Protein AF-0000000072254659 (afdb_homodimer)

Foldseek 3Di:
DLVVLVVVLVVLVVVLVVLVVQLVVLVCCCPPVVDPVSVVVNVVSVVVNVVSVVVSVVSVVVSVVVVVVVVVVVVVVVPPPPPPPPPPPPPDD/DLVVLVVVLVVLVVVLVVLVVQLVVLVCCCPVVVPPVSVVVNVVSVVVNVVSVVVSVVSVVVSVVVVVVVVVVVVVVVPPPPPPPPPPPPPPD

Organism: Cyanidioschyzon merolae (strain NIES-3377 / 10D) (NCBI:txid280699)

Solvent-accessible surface area (backbone atoms only — not comparable to full-atom values): 10168 Å² total; per-residue (Å²): 113,70,65,58,47,29,52,49,51,52,51,51,47,53,50,44,51,52,34,49,56,54,28,51,55,25,46,44,37,24,53,73,67,63,35,69,71,27,46,60,53,24,40,55,35,29,50,51,38,29,51,47,34,53,52,50,41,51,50,48,52,54,47,52,52,50,62,52,47,62,54,51,56,61,59,59,63,62,62,64,69,72,71,76,80,77,80,77,80,74,84,73,132,113,71,65,57,47,27,52,49,50,52,51,52,46,53,50,44,51,50,33,49,56,54,27,51,55,25,45,46,36,25,53,74,66,63,34,71,70,28,46,60,53,23,39,56,36,30,50,51,38,32,51,46,33,50,52,49,39,52,50,50,51,53,47,52,52,51,60,53,49,62,55,51,56,60,59,59,61,62,60,65,67,70,69,74,78,76,79,76,74,75,81,78,122

InterPro domains:
  IPR010886 Histone H1-like Hc1 [PF07432] (10-64)

Structure (mmCIF, N/CA/C/O backbone):
data_AF-0000000072254659-model_v1
#
loop_
_entity.id
_entity.type
_entity.pdbx_description
1 polymer 'Histone H1'
#
loop_
_atom_site.group_PDB
_atom_site.id
_atom_site.type_symbol
_atom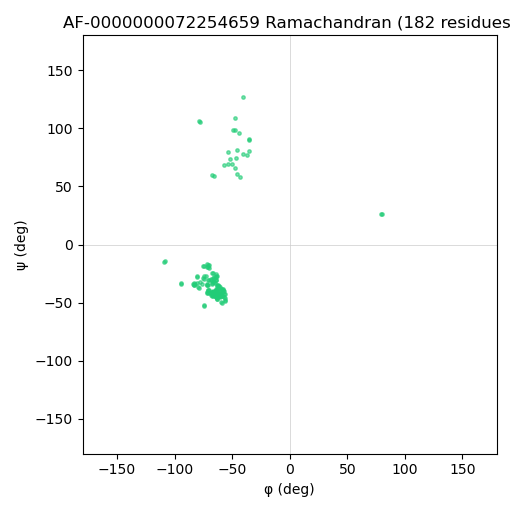_site.label_atom_id
_atom_site.label_alt_id
_atom_site.label_comp_id
_atom_site.label_asym_id
_atom_site.label_entity_id
_atom_site.label_seq_id
_atom_site.pdbx_PDB_ins_code
_atom_site.Cartn_x
_atom_site.Cartn_y
_atom_site.Cartn_z
_atom_site.occupancy
_atom_site.B_iso_or_equiv
_atom_site.auth_seq_id
_atom_site.auth_comp_id
_atom_site.auth_asym_id
_atom_site.auth_atom_id
_atom_site.pdbx_PDB_model_num
ATOM 1 N N . MET A 1 1 ? -6.781 -21.859 -16.781 1 55.25 1 MET A N 1
ATOM 2 C CA . MET A 1 1 ? -7.055 -21.438 -15.422 1 55.25 1 MET A CA 1
ATOM 3 C C . MET A 1 1 ? -5.938 -20.547 -14.891 1 55.25 1 MET A C 1
ATOM 5 O O . MET A 1 1 ? -6.199 -19.516 -14.258 1 55.25 1 MET A O 1
ATOM 9 N N . VAL A 1 2 ? -4.633 -20.906 -15.211 1 59.53 2 VAL A N 1
ATOM 10 C CA . VAL A 1 2 ? -3.449 -20.141 -14.852 1 59.53 2 VAL A CA 1
ATOM 11 C C . VAL A 1 2 ? -3.48 -18.781 -15.555 1 59.53 2 VAL A C 1
ATOM 13 O O . VAL A 1 2 ? -3.156 -17.75 -14.945 1 59.53 2 VAL A O 1
ATOM 16 N N . GLY A 1 3 ? -4.09 -18.766 -16.719 1 67.31 3 GLY A N 1
ATOM 17 C CA . GLY A 1 3 ? -4.176 -17.547 -17.484 1 67.31 3 GLY A CA 1
ATOM 18 C C . GLY A 1 3 ? -5.059 -16.484 -16.844 1 67.31 3 GLY A C 1
ATOM 19 O O . GLY A 1 3 ? -4.68 -15.32 -16.766 1 67.31 3 GLY A O 1
ATOM 20 N N . ASN A 1 4 ? -6.137 -16.938 -16.156 1 77.81 4 ASN A N 1
ATOM 21 C CA . ASN A 1 4 ? -7.094 -16.016 -15.555 1 77.81 4 ASN A CA 1
ATOM 22 C C . ASN A 1 4 ? -6.527 -15.375 -14.297 1 77.81 4 ASN A C 1
ATOM 24 O O . ASN A 1 4 ? -6.699 -14.172 -14.078 1 77.81 4 ASN A O 1
ATOM 28 N N . ASN A 1 5 ? -5.609 -16.125 -13.617 1 82.56 5 ASN A N 1
ATOM 29 C CA . ASN A 1 5 ? -5.031 -15.602 -12.383 1 82.56 5 ASN A CA 1
ATOM 30 C C . ASN A 1 5 ? -3.9 -14.617 -12.664 1 82.56 5 ASN A C 1
ATOM 32 O O . ASN A 1 5 ? -3.689 -13.68 -11.898 1 82.56 5 ASN A O 1
ATOM 36 N N . THR A 1 6 ? -3.305 -14.891 -13.852 1 85.12 6 THR A N 1
ATOM 37 C CA . THR A 1 6 ? -2.254 -13.961 -14.25 1 85.12 6 THR A CA 1
ATOM 38 C C . THR A 1 6 ? -2.844 -12.602 -14.602 1 85.12 6 THR A C 1
ATOM 40 O O . THR A 1 6 ? -2.35 -11.57 -14.148 1 85.12 6 THR A O 1
ATOM 43 N N . GLU A 1 7 ? -3.92 -12.617 -15.281 1 89.94 7 GLU A N 1
ATOM 44 C CA . GLU A 1 7 ? -4.602 -11.383 -15.656 1 89.94 7 GLU A CA 1
ATOM 45 C C . GLU A 1 7 ? -5.18 -10.672 -14.438 1 89.94 7 GLU A C 1
ATOM 47 O O . GLU A 1 7 ? -5.098 -9.445 -14.328 1 89.94 7 GLU A O 1
ATOM 52 N N . ALA A 1 8 ? -5.711 -11.438 -13.602 1 92.44 8 ALA A N 1
ATOM 53 C CA . ALA A 1 8 ? -6.285 -10.883 -12.375 1 92.44 8 ALA A CA 1
ATOM 54 C C . ALA A 1 8 ? -5.203 -10.266 -11.492 1 92.44 8 ALA A C 1
ATOM 56 O O . ALA A 1 8 ? -5.422 -9.219 -10.875 1 92.44 8 ALA A O 1
ATOM 57 N N . GLY A 1 9 ? -4.09 -10.945 -11.438 1 93.56 9 GLY A N 1
ATOM 58 C CA . GLY A 1 9 ? -2.973 -10.453 -10.641 1 93.56 9 GLY A CA 1
ATOM 59 C C . GLY A 1 9 ? -2.449 -9.109 -11.125 1 93.56 9 GLY A C 1
ATOM 60 O O . GLY A 1 9 ? -2.236 -8.195 -10.32 1 93.56 9 GLY A O 1
ATOM 61 N N . MET A 1 10 ? -2.336 -9.102 -12.484 1 93.94 10 MET A N 1
ATOM 62 C CA . MET A 1 10 ? -1.826 -7.852 -13.047 1 93.94 10 MET A CA 1
ATOM 63 C C . MET A 1 10 ? -2.867 -6.742 -12.945 1 93.94 10 MET A C 1
ATOM 65 O O . MET A 1 10 ? -2.521 -5.578 -12.742 1 93.94 10 MET A O 1
ATOM 69 N N . ALA A 1 11 ? -4.098 -7.07 -13.086 1 95.62 11 ALA A N 1
ATOM 70 C CA . ALA A 1 11 ? -5.16 -6.082 -12.914 1 95.62 11 ALA A CA 1
ATOM 71 C C . ALA A 1 11 ? -5.156 -5.508 -11.5 1 95.62 11 ALA A C 1
ATOM 73 O O . ALA A 1 11 ? -5.316 -4.301 -11.312 1 95.62 11 ALA A O 1
ATOM 74 N N . LYS A 1 12 ? -5.016 -6.383 -10.562 1 96.31 12 LYS A N 1
ATOM 75 C CA . LYS A 1 12 ? -4.953 -5.941 -9.172 1 96.31 12 LYS A CA 1
ATOM 76 C C . LYS A 1 12 ? -3.729 -5.059 -8.93 1 96.31 12 LYS A C 1
ATOM 78 O O . LYS A 1 12 ? -3.799 -4.082 -8.18 1 96.31 12 LYS A O 1
ATOM 83 N N . PHE A 1 13 ? -2.686 -5.383 -9.602 1 96.81 13 PHE A N 1
ATOM 84 C CA . PHE A 1 13 ? -1.489 -4.559 -9.469 1 96.81 13 PHE A CA 1
ATOM 85 C C . PHE A 1 13 ? -1.721 -3.17 -10.047 1 96.81 13 PHE A C 1
ATOM 87 O O . PHE A 1 13 ? -1.272 -2.172 -9.477 1 96.81 13 PHE A O 1
ATOM 94 N N . LEU A 1 14 ? -2.363 -3.084 -11.141 1 96.31 14 LEU A N 1
ATOM 95 C CA . LEU A 1 14 ? -2.67 -1.784 -11.727 1 96.31 14 LEU A CA 1
ATOM 96 C C . LEU A 1 14 ? -3.551 -0.959 -10.797 1 96.31 14 LEU A C 1
ATOM 98 O O . LEU A 1 14 ? -3.4 0.261 -10.711 1 96.31 14 LEU A O 1
ATOM 102 N N . GLU A 1 15 ? -4.43 -1.633 -10.117 1 97.75 15 GLU A N 1
ATOM 103 C CA . GLU A 1 15 ? -5.23 -0.958 -9.102 1 97.75 15 GLU A CA 1
ATOM 104 C C . GLU A 1 15 ? -4.352 -0.409 -7.984 1 97.75 15 GLU A C 1
ATOM 106 O O . GLU A 1 15 ? -4.57 0.707 -7.508 1 97.75 15 GLU A O 1
ATOM 111 N N . LEU A 1 16 ? -3.406 -1.186 -7.539 1 97.94 16 LEU A N 1
ATOM 112 C CA . LEU A 1 16 ? -2.465 -0.767 -6.508 1 97.94 16 LEU A CA 1
ATOM 113 C C . LEU A 1 16 ? -1.688 0.469 -6.949 1 97.94 16 LEU A C 1
ATOM 115 O O . LEU A 1 16 ? -1.513 1.409 -6.172 1 97.94 16 LEU A O 1
ATOM 119 N N . LYS A 1 17 ? -1.258 0.418 -8.172 1 97.25 17 LYS A N 1
ATOM 120 C CA . LYS A 1 17 ? -0.51 1.539 -8.727 1 97.25 17 LYS A CA 1
ATOM 121 C C . LYS A 1 17 ? -1.354 2.809 -8.75 1 97.25 17 LYS A C 1
ATOM 123 O O . LYS A 1 17 ? -0.875 3.887 -8.391 1 97.25 17 LYS A O 1
ATOM 128 N N . ALA A 1 18 ? -2.592 2.689 -9.141 1 97.5 18 ALA A N 1
ATOM 129 C CA . ALA A 1 18 ? -3.49 3.84 -9.172 1 97.5 18 ALA A CA 1
ATOM 130 C C . ALA A 1 18 ? -3.701 4.402 -7.77 1 97.5 18 ALA A C 1
ATOM 132 O O . ALA A 1 18 ? -3.707 5.621 -7.574 1 97.5 18 ALA A O 1
ATOM 133 N N . ALA A 1 19 ? -3.967 3.465 -6.832 1 97.12 19 ALA A N 1
ATOM 134 C CA . ALA A 1 19 ? -4.145 3.887 -5.445 1 97.12 19 ALA A CA 1
ATOM 135 C C . ALA A 1 19 ? -2.906 4.617 -4.934 1 97.12 19 ALA A C 1
ATOM 137 O O . ALA A 1 19 ? -3.02 5.629 -4.234 1 97.12 19 ALA A O 1
ATOM 138 N N . PHE A 1 20 ? -1.739 4.152 -5.316 1 97.44 20 PHE A N 1
ATOM 139 C CA . PHE A 1 20 ? -0.486 4.785 -4.918 1 97.44 20 PHE A CA 1
ATOM 140 C C . PHE A 1 20 ? -0.384 6.195 -5.484 1 97.44 20 PHE A C 1
ATOM 142 O O . PHE A 1 20 ? 0.006 7.125 -4.777 1 97.44 20 PHE A O 1
ATOM 149 N N . GLU A 1 21 ? -0.708 6.426 -6.75 1 96.12 21 GLU A N 1
ATOM 150 C CA . GLU A 1 21 ? -0.67 7.738 -7.387 1 96.12 21 GLU A CA 1
ATOM 151 C C . GLU A 1 21 ? -1.637 8.711 -6.715 1 96.12 21 GLU A C 1
ATOM 153 O O . GLU A 1 21 ? -1.325 9.891 -6.551 1 96.12 21 GLU A O 1
ATOM 158 N N . ASP A 1 22 ? -2.754 8.172 -6.273 1 96 22 ASP A N 1
ATOM 159 C CA . ASP A 1 22 ? -3.732 8.977 -5.551 1 96 22 ASP A CA 1
ATOM 160 C C . ASP A 1 22 ? -3.174 9.445 -4.211 1 96 22 ASP A C 1
ATOM 162 O O . ASP A 1 22 ? -3.377 10.594 -3.814 1 96 22 ASP A O 1
ATOM 166 N N . VAL A 1 23 ? -2.486 8.562 -3.537 1 97.06 23 VAL A N 1
ATOM 167 C CA . VAL A 1 23 ? -1.898 8.875 -2.238 1 97.06 23 VAL A CA 1
ATOM 168 C C . VAL A 1 23 ? -0.801 9.922 -2.402 1 97.06 23 VAL A C 1
ATOM 170 O O . VAL A 1 23 ? -0.693 10.844 -1.593 1 97.06 23 VAL A O 1
ATOM 173 N N . TYR A 1 24 ? -0.023 9.781 -3.424 1 95.69 24 TYR A N 1
ATOM 174 C CA . TYR A 1 24 ? 1.065 10.719 -3.672 1 95.69 24 TYR A CA 1
ATOM 175 C C . TYR A 1 24 ? 0.542 12.148 -3.771 1 95.69 24 TYR A C 1
ATOM 177 O O . TYR A 1 24 ? 1.073 13.055 -3.129 1 95.69 24 TYR A O 1
ATOM 185 N N . GLU A 1 25 ? -0.493 12.375 -4.523 1 95.56 25 GLU A N 1
ATOM 186 C CA . GLU A 1 25 ? -1.061 13.703 -4.746 1 95.56 25 GLU A CA 1
ATOM 187 C C . GLU A 1 25 ? -1.516 14.336 -3.434 1 95.56 25 GLU A C 1
ATOM 189 O O . GLU A 1 25 ? -1.093 15.438 -3.09 1 95.56 25 GLU A O 1
ATOM 194 N N . ASP A 1 26 ? -2.266 13.641 -2.617 1 96.75 26 ASP A N 1
ATOM 195 C CA . ASP A 1 26 ? -2.852 14.203 -1.406 1 96.75 26 ASP A CA 1
ATOM 196 C C . ASP A 1 26 ? -1.812 14.312 -0.294 1 96.75 26 ASP A C 1
ATOM 198 O O . ASP A 1 26 ? -1.856 15.25 0.512 1 96.75 26 ASP A O 1
ATOM 202 N N . THR A 1 27 ? -0.884 13.43 -0.253 1 95.88 27 THR A N 1
ATOM 203 C CA . THR A 1 27 ? 0.187 13.492 0.735 1 95.88 27 THR A CA 1
ATOM 204 C C . THR A 1 27 ? 1.093 14.695 0.471 1 95.88 27 THR A C 1
ATOM 206 O O . THR A 1 27 ? 1.485 15.398 1.403 1 95.88 27 THR A O 1
ATOM 209 N N . THR A 1 28 ? 1.361 14.914 -0.784 1 94.56 28 THR A N 1
ATOM 210 C CA . THR A 1 28 ? 2.168 16.078 -1.146 1 94.56 28 THR A CA 1
ATOM 211 C C . THR A 1 28 ? 1.434 17.375 -0.809 1 94.56 28 THR A C 1
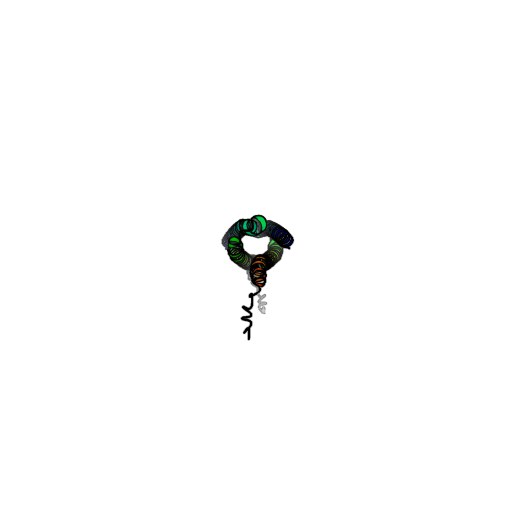ATOM 213 O O . THR A 1 28 ? 2.025 18.297 -0.257 1 94.56 28 THR A O 1
ATOM 216 N N . LYS A 1 29 ? 0.169 17.469 -1.104 1 95.38 29 LYS A N 1
ATOM 217 C CA . LYS A 1 29 ? -0.63 18.641 -0.782 1 95.38 29 LYS A CA 1
ATOM 218 C C . LYS A 1 29 ? -0.646 18.906 0.722 1 95.38 29 LYS A C 1
ATOM 220 O O . LYS A 1 29 ? -0.591 20.047 1.159 1 95.38 29 LYS A O 1
ATOM 225 N N . PHE A 1 30 ? -0.711 17.828 1.501 1 96 30 PHE A N 1
ATOM 226 C CA . PHE A 1 30 ? -0.775 17.969 2.949 1 96 30 PHE A CA 1
ATOM 227 C C . PHE A 1 30 ? 0.583 18.359 3.516 1 96 30 PHE A C 1
ATOM 229 O O . PHE A 1 30 ? 0.708 19.391 4.176 1 96 30 PHE A O 1
ATOM 236 N N . PHE A 1 31 ? 1.639 17.656 3.213 1 94.06 31 PHE A N 1
ATOM 237 C CA . PHE A 1 31 ? 2.918 17.828 3.889 1 94.06 31 PHE A CA 1
ATOM 238 C C . PHE A 1 31 ? 3.705 18.984 3.275 1 94.06 31 PHE A C 1
ATOM 240 O O . PHE A 1 31 ? 4.43 19.688 3.979 1 94.06 31 PHE A O 1
ATOM 247 N N . GLU A 1 32 ? 3.566 19.141 2.033 1 90.88 32 GLU A N 1
ATOM 248 C CA . GLU A 1 32 ? 4.379 20.172 1.383 1 90.88 32 GLU A CA 1
ATOM 249 C C . GLU A 1 32 ? 3.621 21.484 1.266 1 90.88 32 GLU A C 1
ATOM 251 O O . GLU A 1 32 ? 4.211 22.562 1.378 1 90.88 32 GLU A O 1
ATOM 256 N N . LYS A 1 33 ? 2.359 21.484 1.08 1 91 33 LYS A N 1
ATOM 257 C CA . LYS A 1 33 ? 1.604 22.703 0.808 1 91 33 LYS A CA 1
ATOM 258 C C . LYS A 1 33 ? 0.749 23.094 2.008 1 91 33 LYS A C 1
ATOM 260 O O . LYS A 1 33 ? 0.128 24.156 2.01 1 91 33 LYS A O 1
ATOM 265 N N . GLY A 1 34 ? 0.556 22.25 2.93 1 89.56 34 GLY A N 1
ATOM 266 C CA . GLY A 1 34 ? -0.154 22.547 4.164 1 89.56 34 GLY A CA 1
ATOM 267 C C . GLY A 1 34 ? -1.662 22.547 3.998 1 89.56 34 GLY A C 1
ATOM 268 O O . GLY A 1 34 ? -2.367 23.266 4.719 1 89.56 34 GLY A O 1
ATOM 269 N N . ASN A 1 35 ? -2.156 21.797 3.01 1 91.5 35 ASN A N 1
ATOM 270 C CA . ASN A 1 35 ? -3.594 21.688 2.777 1 91.5 35 ASN A CA 1
ATOM 271 C C . ASN A 1 35 ? -4.246 20.719 3.766 1 91.5 35 ASN A C 1
ATOM 273 O O . ASN A 1 35 ? -4.141 19.5 3.615 1 91.5 35 ASN A O 1
ATOM 277 N N . LYS A 1 36 ? -4.961 21.234 4.719 1 91.69 36 LYS A N 1
ATOM 278 C CA . LYS A 1 36 ? -5.547 20.438 5.789 1 91.69 36 LYS A CA 1
ATOM 279 C C . LYS A 1 36 ? -6.602 19.484 5.25 1 91.69 36 LYS A C 1
ATOM 281 O O . LYS A 1 36 ? -6.742 18.359 5.738 1 91.69 36 LYS A O 1
ATOM 286 N N . ALA A 1 37 ? -7.316 19.859 4.195 1 93.88 37 ALA A N 1
ATOM 287 C CA . ALA A 1 37 ? -8.359 19.016 3.609 1 93.88 37 ALA A CA 1
ATOM 288 C C . ALA A 1 37 ? -7.754 17.781 2.951 1 93.88 37 ALA A C 1
ATOM 290 O O . ALA A 1 37 ? -8.398 16.734 2.887 1 93.88 37 ALA A O 1
ATOM 291 N N . ALA A 1 38 ? -6.605 17.906 2.5 1 96.12 38 ALA A N 1
ATOM 292 C CA . ALA A 1 38 ? -5.918 16.812 1.836 1 96.12 38 ALA A CA 1
ATOM 293 C C . ALA A 1 38 ? -5.594 15.688 2.824 1 96.12 38 ALA A C 1
ATOM 295 O O . ALA A 1 38 ? -5.457 14.523 2.432 1 96.12 38 ALA A O 1
ATOM 296 N N . ALA A 1 39 ? -5.477 15.953 4.113 1 96.25 39 ALA A N 1
ATOM 297 C CA . ALA A 1 39 ? -5.148 14.961 5.129 1 96.25 39 ALA A CA 1
ATOM 298 C C . ALA A 1 39 ? -6.211 13.867 5.195 1 96.25 39 ALA A C 1
ATOM 300 O O . ALA A 1 39 ? -5.891 12.68 5.191 1 96.25 39 ALA A O 1
ATOM 301 N N . VAL A 1 40 ? -7.457 14.297 5.145 1 96.88 40 VAL A N 1
ATOM 302 C CA . VAL A 1 40 ? -8.562 13.359 5.258 1 96.88 40 VAL A CA 1
ATOM 303 C C . VAL A 1 40 ? -8.641 12.5 3.998 1 96.88 40 VAL A C 1
ATOM 305 O O . VAL A 1 40 ? -8.859 11.281 4.078 1 96.88 40 VAL A O 1
ATOM 308 N N . ARG A 1 41 ? -8.43 13.078 2.961 1 98.06 41 ARG A N 1
ATOM 309 C CA . ARG A 1 41 ? -8.43 12.344 1.699 1 98.06 41 ARG A CA 1
ATOM 310 C C . ARG A 1 41 ? -7.266 11.359 1.631 1 98.06 41 ARG A C 1
ATOM 312 O O . ARG A 1 41 ? -7.43 10.227 1.183 1 98.06 41 ARG A O 1
ATOM 319 N N . ALA A 1 42 ? -6.113 11.828 2.062 1 97.62 42 ALA A N 1
ATOM 320 C CA . ALA A 1 42 ? -4.926 10.977 2.055 1 97.62 42 ALA A CA 1
ATOM 321 C C . ALA A 1 42 ? -5.133 9.742 2.928 1 97.62 42 ALA A C 1
ATOM 323 O O . ALA A 1 42 ? -4.77 8.625 2.539 1 97.62 42 ALA A O 1
ATOM 324 N N . ARG A 1 43 ? -5.719 9.883 4.102 1 98.31 43 ARG A N 1
ATOM 325 C CA . ARG A 1 43 ? -5.938 8.758 5.008 1 98.31 43 ARG A CA 1
ATOM 326 C C . ARG A 1 43 ? -6.891 7.738 4.391 1 98.31 43 ARG A C 1
ATOM 328 O O . ARG A 1 43 ? -6.672 6.531 4.504 1 98.31 43 ARG A O 1
ATOM 335 N N . LYS A 1 44 ? -7.945 8.297 3.773 1 98.38 44 LYS A N 1
ATOM 336 C CA . LYS A 1 44 ? -8.891 7.406 3.107 1 98.38 44 LYS A CA 1
ATOM 337 C C . LYS A 1 44 ? -8.211 6.605 2.002 1 98.38 44 LYS A C 1
ATOM 339 O O . LYS A 1 44 ? -8.422 5.398 1.882 1 98.38 44 LYS A O 1
ATOM 344 N N . LYS A 1 45 ? -7.422 7.203 1.262 1 98.06 45 LYS A N 1
ATOM 345 C CA . LYS A 1 45 ? -6.746 6.562 0.138 1 98.06 45 LYS A CA 1
ATOM 346 C C . LYS A 1 45 ? -5.676 5.59 0.623 1 98.06 45 LYS A C 1
ATOM 348 O O . LYS A 1 45 ? -5.449 4.547 0.006 1 98.06 45 LYS A O 1
ATOM 353 N N . LEU A 1 46 ? -5.047 5.949 1.71 1 98.25 46 LEU A N 1
ATOM 354 C CA . LEU A 1 46 ? -4.07 5.051 2.316 1 98.25 46 LEU A CA 1
ATOM 355 C C . LEU A 1 46 ? -4.734 3.758 2.779 1 98.25 46 LEU A C 1
ATOM 357 O O . LEU A 1 46 ? -4.164 2.674 2.637 1 98.25 46 LEU A O 1
ATOM 361 N N . LEU A 1 47 ? -5.918 3.879 3.312 1 98.06 47 LEU A N 1
ATOM 362 C CA . LEU A 1 47 ? -6.672 2.699 3.721 1 98.06 47 LEU A CA 1
ATOM 363 C C . LEU A 1 47 ? -6.98 1.812 2.52 1 98.06 47 LEU A C 1
ATOM 365 O O . LEU A 1 47 ? -6.824 0.591 2.588 1 98.06 47 LEU A O 1
ATOM 369 N N . ARG A 1 48 ? -7.371 2.451 1.469 1 98.06 48 ARG A N 1
ATOM 370 C CA . ARG A 1 48 ? -7.637 1.7 0.245 1 98.06 48 ARG A CA 1
ATOM 371 C C . ARG A 1 48 ? -6.379 0.992 -0.246 1 98.06 48 ARG A C 1
ATOM 373 O O . ARG A 1 48 ? -6.438 -0.161 -0.678 1 98.06 48 ARG A O 1
ATOM 380 N N . LEU A 1 49 ? -5.281 1.693 -0.237 1 98.31 49 LEU A N 1
ATOM 381 C CA . LEU A 1 49 ? -4.004 1.112 -0.631 1 98.31 49 LEU A CA 1
ATOM 382 C C . LEU A 1 49 ? -3.686 -0.122 0.206 1 98.31 49 LEU A C 1
ATOM 384 O O . LEU A 1 49 ? -3.264 -1.149 -0.33 1 98.31 49 LEU A O 1
ATOM 388 N N . ARG A 1 50 ? -3.938 -0.042 1.482 1 98.06 50 ARG A N 1
ATOM 389 C CA . ARG A 1 50 ? -3.715 -1.151 2.402 1 98.06 50 ARG A CA 1
ATOM 390 C C . ARG A 1 50 ? -4.586 -2.35 2.037 1 98.06 50 ARG A C 1
ATOM 392 O O . ARG A 1 50 ? -4.117 -3.49 2.053 1 98.06 50 ARG A O 1
ATOM 399 N N . GLU A 1 51 ? -5.828 -2.098 1.737 1 98.12 51 GLU A N 1
ATOM 400 C CA . GLU A 1 51 ? -6.773 -3.156 1.399 1 98.12 51 GLU A CA 1
ATOM 401 C C . GLU A 1 51 ? -6.379 -3.857 0.103 1 98.12 51 GLU A C 1
ATOM 403 O O . GLU A 1 51 ? -6.457 -5.082 0.006 1 98.12 51 GLU A O 1
ATOM 408 N N . ILE A 1 52 ? -5.988 -3.109 -0.86 1 98.12 52 ILE A N 1
ATOM 409 C CA . ILE A 1 52 ? -5.59 -3.682 -2.141 1 98.12 52 ILE A CA 1
ATOM 410 C C . ILE A 1 52 ? -4.355 -4.562 -1.95 1 98.12 52 ILE A C 1
ATOM 412 O O . ILE A 1 52 ? -4.27 -5.652 -2.518 1 98.12 52 ILE A O 1
ATOM 416 N N . ALA A 1 53 ? -3.361 -4.059 -1.138 1 98 53 ALA A N 1
ATOM 417 C CA . ALA A 1 53 ? -2.158 -4.84 -0.864 1 98 53 ALA A CA 1
ATOM 418 C C . ALA A 1 53 ? -2.512 -6.188 -0.246 1 98 53 ALA A C 1
ATOM 420 O O . ALA A 1 53 ? -1.936 -7.215 -0.612 1 98 53 ALA A O 1
ATOM 421 N N . GLN A 1 54 ? -3.459 -6.203 0.62 1 97.75 54 GLN A N 1
ATOM 422 C CA . GLN A 1 54 ? -3.908 -7.441 1.248 1 97.75 54 GLN A CA 1
ATOM 423 C C . GLN A 1 54 ? -4.578 -8.359 0.232 1 97.75 54 GLN A C 1
ATOM 425 O O . GLN A 1 54 ? -4.352 -9.578 0.243 1 97.75 54 GLN A O 1
ATOM 430 N N . GLU A 1 55 ? -5.391 -7.844 -0.562 1 97.5 55 GLU A N 1
ATOM 431 C CA . GLU A 1 55 ? -6.059 -8.633 -1.594 1 97.5 55 GLU A CA 1
ATOM 432 C C . GLU A 1 55 ? -5.047 -9.258 -2.547 1 97.5 55 GLU A C 1
ATOM 434 O O . GLU A 1 55 ? -5.219 -10.406 -2.977 1 97.5 55 GLU A O 1
ATOM 439 N N . MET A 1 56 ? -4.023 -8.477 -2.871 1 97.38 56 MET A N 1
ATOM 440 C CA . MET A 1 56 ? -2.98 -9 -3.75 1 97.38 56 MET A CA 1
ATOM 441 C C . MET A 1 56 ? -2.229 -10.148 -3.08 1 97.38 56 MET A C 1
ATOM 443 O O . MET A 1 56 ? -1.872 -11.125 -3.736 1 97.38 56 MET A O 1
ATOM 447 N N . ARG A 1 57 ? -1.958 -9.984 -1.819 1 97.31 57 ARG A N 1
ATOM 448 C CA . ARG A 1 57 ? -1.288 -11.047 -1.071 1 97.31 57 ARG A CA 1
ATOM 449 C C . ARG A 1 57 ? -2.068 -12.352 -1.155 1 97.31 57 ARG A C 1
ATOM 451 O O . ARG A 1 57 ? -1.488 -13.414 -1.399 1 97.31 57 ARG A O 1
ATOM 458 N N . VAL A 1 58 ? -3.412 -12.297 -0.962 1 96.5 58 VAL A N 1
ATOM 459 C CA . VAL A 1 58 ? -4.273 -13.477 -1.003 1 96.5 58 VAL A CA 1
ATOM 460 C C . VAL A 1 58 ? -4.289 -14.055 -2.414 1 96.5 58 VAL A C 1
ATOM 462 O O . VAL A 1 58 ? -4.199 -15.273 -2.594 1 96.5 58 VAL A O 1
ATOM 465 N N . LEU A 1 59 ? -4.402 -13.211 -3.383 1 96.25 59 LEU A N 1
ATOM 466 C CA . LEU A 1 59 ? -4.426 -13.641 -4.777 1 96.25 59 LEU A CA 1
ATOM 467 C C . LEU A 1 59 ? -3.141 -14.383 -5.137 1 96.25 59 LEU A C 1
ATOM 469 O O . LEU A 1 59 ? -3.182 -15.414 -5.816 1 96.25 59 LEU A O 1
ATOM 473 N N . ILE A 1 60 ? -2.01 -13.914 -4.707 1 96.75 60 ILE A N 1
ATOM 474 C CA . ILE A 1 60 ? -0.726 -14.555 -4.961 1 96.75 60 ILE A CA 1
ATOM 475 C C . ILE A 1 60 ? -0.703 -15.938 -4.309 1 96.75 60 ILE A C 1
ATOM 477 O O . ILE A 1 60 ? -0.251 -16.906 -4.918 1 96.75 60 ILE A O 1
ATOM 481 N N . GLN A 1 61 ? -1.204 -15.953 -3.162 1 94.88 61 GLN A N 1
ATOM 482 C CA . GLN A 1 61 ? -1.247 -17.219 -2.439 1 94.88 61 GLN A CA 1
ATOM 483 C C . GLN A 1 61 ? -2.125 -18.234 -3.162 1 94.88 61 GLN A C 1
ATOM 485 O O . GLN A 1 61 ? -1.74 -19.391 -3.316 1 94.88 61 GLN A O 1
ATOM 490 N N . GLN A 1 62 ? -3.27 -17.859 -3.605 1 93.62 62 GLN A N 1
ATOM 491 C CA . GLN A 1 62 ? -4.199 -18.734 -4.305 1 93.62 62 GLN A CA 1
ATOM 492 C C . GLN A 1 62 ? -3.629 -19.172 -5.648 1 93.62 62 GLN A C 1
ATOM 494 O O . GLN A 1 62 ? -3.756 -20.344 -6.027 1 93.62 62 GLN A O 1
ATOM 499 N N . THR A 1 63 ? -3.043 -18.25 -6.328 1 93.44 63 THR A N 1
ATOM 500 C CA . THR A 1 63 ? -2.461 -18.562 -7.629 1 93.44 63 THR A CA 1
ATOM 501 C C . THR A 1 63 ? -1.317 -19.562 -7.48 1 93.44 63 THR A C 1
ATOM 503 O O . THR A 1 63 ? -1.216 -20.516 -8.258 1 93.44 63 THR A O 1
ATOM 506 N N . LYS A 1 64 ? -0.459 -19.359 -6.531 1 92.5 64 LYS A N 1
ATOM 507 C CA . LYS A 1 64 ? 0.642 -20.281 -6.258 1 92.5 64 LYS A CA 1
ATOM 508 C C . LYS A 1 64 ? 0.123 -21.672 -5.934 1 92.5 64 LYS A C 1
ATOM 510 O O . LYS A 1 64 ? 0.653 -22.672 -6.434 1 92.5 64 LYS A O 1
ATOM 515 N N . ALA A 1 65 ? -0.853 -21.766 -5.176 1 92.06 65 ALA A N 1
ATOM 516 C CA . ALA A 1 65 ? -1.438 -23.047 -4.785 1 92.06 65 ALA A CA 1
ATOM 517 C C . ALA A 1 65 ? -2.016 -23.766 -5.996 1 92.06 65 ALA A C 1
ATOM 519 O O . ALA A 1 65 ? -1.922 -25 -6.094 1 92.06 65 ALA A O 1
ATOM 520 N N . GLN A 1 66 ? -2.613 -23.016 -6.836 1 88.5 66 GLN A N 1
ATOM 521 C CA . GLN A 1 66 ? -3.178 -23.594 -8.055 1 88.5 66 GLN A CA 1
ATOM 522 C C . GLN A 1 66 ? -2.082 -24.141 -8.961 1 88.5 66 GLN A C 1
ATOM 524 O O . GLN A 1 66 ? -2.236 -25.203 -9.562 1 88.5 66 GLN A O 1
ATOM 529 N N . LEU A 1 67 ? -0.988 -23.422 -9.086 1 85.62 67 LEU A N 1
ATOM 530 C CA . LEU A 1 67 ? 0.139 -23.828 -9.914 1 85.62 67 LEU A CA 1
ATOM 531 C C . LEU A 1 67 ? 0.79 -25.094 -9.359 1 85.62 67 LEU A C 1
ATOM 533 O O . LEU A 1 67 ? 1.272 -25.938 -10.125 1 85.62 67 LEU A O 1
ATOM 537 N N . GLU A 1 68 ? 0.725 -25.297 -8.047 1 85.38 68 GLU A N 1
ATOM 538 C CA . GLU A 1 68 ? 1.32 -26.469 -7.41 1 85.38 68 GLU A CA 1
ATOM 539 C C . GLU A 1 68 ? 0.385 -27.672 -7.48 1 85.38 68 GLU A C 1
ATOM 541 O O . GLU A 1 68 ? 0.84 -28.812 -7.523 1 85.38 68 GLU A O 1
ATOM 546 N N . GLN A 1 69 ? -0.817 -27.5 -7.426 1 82.38 69 GLN A N 1
ATOM 547 C CA . GLN A 1 69 ? -1.774 -28.594 -7.523 1 82.38 69 GLN A CA 1
ATOM 548 C C . GLN A 1 69 ? -1.838 -29.141 -8.945 1 82.38 69 GLN A C 1
ATOM 550 O O . GLN A 1 69 ? -1.958 -30.344 -9.148 1 82.38 69 GLN A O 1
ATOM 555 N N . GLU A 1 70 ? -1.807 -28.328 -9.875 1 71.19 70 GLU A N 1
ATOM 556 C CA . GLU A 1 70 ? -1.834 -28.797 -11.258 1 71.19 70 GLU A CA 1
ATOM 557 C C . GLU A 1 70 ? -0.607 -29.641 -11.586 1 71.19 70 GLU A C 1
ATOM 559 O O . GLU A 1 70 ? -0.687 -30.578 -12.383 1 71.19 70 GLU A O 1
ATOM 564 N N . HIS A 1 71 ? 0.473 -29.406 -10.898 1 64 71 HIS A N 1
ATOM 565 C CA . HIS A 1 71 ? 1.651 -30.234 -11.102 1 64 71 HIS A CA 1
ATOM 566 C C . HIS A 1 71 ? 1.543 -31.547 -10.336 1 64 71 HIS A C 1
ATOM 568 O O . HIS A 1 71 ? 2.021 -32.594 -10.797 1 64 71 HIS A O 1
ATOM 574 N N . LYS A 1 72 ? 0.921 -31.625 -9.18 1 63.62 72 LYS A N 1
ATOM 575 C CA . LYS A 1 72 ? 0.771 -32.875 -8.414 1 63.62 72 LYS A CA 1
ATOM 576 C C . LYS A 1 72 ? -0.212 -33.812 -9.086 1 63.62 72 LYS A C 1
ATOM 578 O O . LYS A 1 72 ? -0.032 -35.031 -9.039 1 63.62 72 LYS A O 1
ATOM 583 N N . THR A 1 73 ? -1.303 -33.344 -9.594 1 62.62 73 THR A N 1
ATOM 584 C CA . THR A 1 73 ? -2.254 -34.25 -10.234 1 62.62 73 THR A CA 1
ATOM 585 C C . THR A 1 73 ? -1.64 -34.906 -11.477 1 62.62 73 THR A C 1
ATOM 587 O O . THR A 1 73 ? -2.006 -36 -11.852 1 62.62 73 THR A O 1
ATOM 590 N N . ALA A 1 74 ? -0.711 -34.25 -12.094 1 60.91 74 ALA A N 1
ATOM 591 C CA . ALA A 1 74 ? -0.095 -34.875 -13.266 1 60.91 74 ALA A CA 1
ATOM 592 C C . ALA A 1 74 ? 0.803 -36.062 -12.852 1 60.91 74 ALA A C 1
ATOM 594 O O . ALA A 1 74 ? 0.935 -37.031 -13.586 1 60.91 74 ALA A O 1
ATOM 595 N N . ARG A 1 75 ? 1.386 -36.031 -11.727 1 59.09 75 ARG A N 1
ATOM 596 C CA . ARG A 1 75 ? 2.271 -37.125 -11.328 1 59.09 75 ARG A CA 1
ATOM 597 C C . ARG A 1 75 ? 1.475 -38.312 -10.82 1 59.09 75 ARG A C 1
ATOM 599 O O . ARG A 1 75 ? 1.884 -39.469 -11.008 1 59.09 75 ARG A O 1
ATOM 606 N N . THR A 1 76 ? 0.42 -38.062 -10.141 1 60.53 76 THR A N 1
ATOM 607 C CA . THR A 1 76 ? -0.314 -39.188 -9.562 1 60.53 76 THR A CA 1
ATOM 608 C C . THR A 1 76 ? -1.091 -39.938 -10.633 1 60.53 76 THR A C 1
ATOM 610 O O . THR A 1 76 ? -1.417 -41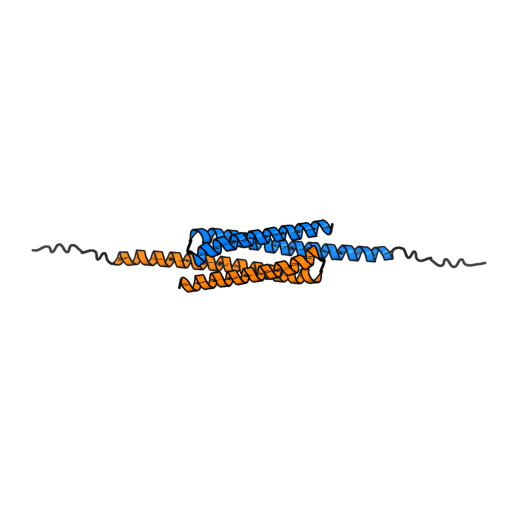.125 -10.469 1 60.53 76 THR A O 1
ATOM 613 N N . SER A 1 77 ? -1.457 -39.281 -11.656 1 55.75 77 SER A N 1
ATOM 614 C CA . SER A 1 77 ? -2.256 -40 -12.625 1 55.75 77 SER A CA 1
ATOM 615 C C . SER A 1 77 ? -1.407 -41.031 -13.367 1 55.75 77 SER A C 1
ATOM 617 O O . SER A 1 77 ? -1.937 -41.875 -14.117 1 55.75 77 SER A O 1
ATOM 619 N N . GLY A 1 78 ? -0.145 -40.812 -13.266 1 49.78 78 GLY A N 1
ATOM 620 C CA . GLY A 1 78 ? 0.647 -41.75 -14.016 1 49.78 78 GLY A CA 1
ATOM 621 C C . GLY A 1 78 ? 0.73 -43.125 -13.344 1 49.78 78 GLY A C 1
ATOM 622 O O . GLY A 1 78 ? 1.359 -44.031 -13.875 1 49.78 78 GLY A O 1
ATOM 623 N N . GLY A 1 79 ? 0.397 -43.031 -12.023 1 47.88 79 GLY A N 1
ATOM 624 C CA . GLY A 1 79 ? 0.644 -44.312 -11.359 1 47.88 79 GLY A CA 1
ATOM 625 C C . GLY A 1 79 ? -0.339 -45.406 -11.758 1 47.88 79 GLY A C 1
ATOM 626 O O . GLY A 1 79 ? -0.312 -46.5 -11.203 1 47.88 79 GLY A O 1
ATOM 627 N N . GLY A 1 80 ? -1.477 -44.938 -12.297 1 44.69 80 GLY A N 1
ATOM 628 C CA . GLY A 1 80 ? -2.488 -46 -12.289 1 44.69 80 GLY A CA 1
ATOM 629 C C . GLY A 1 80 ? -2.152 -47.156 -13.203 1 44.69 80 GLY A C 1
ATOM 630 O O . GLY A 1 80 ? -2.838 -48.188 -13.195 1 44.69 80 GLY A O 1
ATOM 631 N N . GLY A 1 81 ? -1.451 -46.812 -14.32 1 43.5 81 GLY A N 1
ATOM 632 C CA . GLY A 1 81 ? -1.664 -47.875 -15.289 1 43.5 81 GLY A CA 1
ATOM 633 C C . GLY A 1 81 ? -0.942 -49.188 -14.938 1 43.5 81 GLY A C 1
ATOM 634 O O . GLY A 1 81 ? -0.832 -50.094 -15.766 1 43.5 81 GLY A O 1
ATOM 635 N N . GLY A 1 82 ? 0.027 -49.062 -14.031 1 41.66 82 GLY A N 1
ATOM 636 C CA . GLY A 1 82 ? 0.785 -50.312 -14.055 1 41.66 82 GLY A CA 1
ATOM 637 C C . GLY A 1 82 ? -0.006 -51.5 -13.555 1 41.66 82 GLY A C 1
ATOM 638 O O . GLY A 1 82 ? -0.366 -51.562 -12.375 1 41.66 82 GLY A O 1
ATOM 639 N N . LEU A 1 83 ? -1.162 -51.812 -14.234 1 44.06 83 LEU A N 1
ATOM 640 C CA . LEU A 1 83 ? -1.896 -53.062 -14.055 1 44.06 83 LEU A CA 1
ATOM 641 C C . LEU A 1 83 ? -0.94 -54.219 -13.797 1 44.06 83 LEU A C 1
ATOM 643 O O . LEU A 1 83 ? 0.071 -54.375 -14.484 1 44.06 83 LEU A O 1
ATOM 647 N N . GLY A 1 84 ? -0.6 -54.531 -12.594 1 41.88 84 GLY A N 1
ATOM 648 C CA . GLY A 1 84 ? 0.084 -55.656 -12.016 1 41.88 84 GLY A CA 1
ATOM 649 C C . GLY A 1 84 ? -0.428 -57 -12.539 1 41.88 84 GLY A C 1
ATOM 650 O O . GLY A 1 84 ? -1.633 -57.25 -12.516 1 41.88 84 GLY A O 1
ATOM 651 N N . ALA A 1 85 ? 0.032 -57.438 -13.734 1 45.91 85 ALA A N 1
ATOM 652 C CA . ALA A 1 85 ? -0.07 -58.812 -14.266 1 45.91 85 ALA A CA 1
ATOM 653 C C . ALA A 1 85 ? 0.068 -59.844 -13.156 1 45.91 85 ALA A C 1
ATOM 655 O O . ALA A 1 85 ? 1.113 -59.938 -12.508 1 45.91 85 ALA A O 1
ATOM 656 N N . ASP A 1 86 ? -0.99 -60.188 -12.32 1 39.97 86 ASP A N 1
ATOM 657 C CA . ASP A 1 86 ? -1.121 -61.312 -11.406 1 39.97 86 ASP A CA 1
ATOM 658 C C . ASP A 1 86 ? -0.753 -62.625 -12.094 1 39.97 86 ASP A C 1
ATOM 660 O O . ASP A 1 86 ? -1.193 -62.875 -13.211 1 39.97 86 ASP A O 1
ATOM 664 N N . ASN A 1 87 ? 0.479 -63.156 -11.922 1 42.94 87 ASN A N 1
ATOM 665 C CA . ASN A 1 87 ? 1.114 -64.438 -12.227 1 42.94 87 ASN A CA 1
ATOM 666 C C . ASN A 1 87 ? 0.226 -65.625 -11.82 1 42.94 87 ASN A C 1
ATOM 668 O O . ASN A 1 87 ? 0.001 -65.875 -10.633 1 42.94 87 ASN A O 1
ATOM 672 N N . GLN A 1 88 ? -0.949 -65.812 -12.32 1 37.22 88 GLN A N 1
ATOM 673 C CA . GLN A 1 88 ? -1.789 -67 -12.109 1 37.22 88 GLN A CA 1
ATOM 674 C C . GLN A 1 88 ? -1.044 -68.25 -12.461 1 37.22 88 GLN A C 1
ATOM 676 O O . GLN A 1 88 ? -0.652 -68.438 -13.617 1 37.22 88 GLN A O 1
ATOM 681 N N . VAL A 1 89 ? -0.149 -68.812 -11.609 1 44.12 89 VAL A N 1
ATOM 682 C CA . VAL A 1 89 ? 0.523 -70.062 -11.586 1 44.12 89 VAL A CA 1
ATOM 683 C C . VAL A 1 89 ? -0.514 -71.188 -11.609 1 44.12 89 VAL A C 1
ATOM 685 O O . VAL A 1 89 ? -1.288 -71.375 -10.656 1 44.12 89 VAL A O 1
ATOM 688 N N . SER A 1 90 ? -1.21 -71.375 -12.672 1 41.81 90 SER A N 1
ATOM 689 C CA . SER A 1 90 ? -2.035 -72.562 -12.914 1 41.81 90 SER A CA 1
ATOM 690 C C . SER A 1 90 ? -1.272 -73.875 -12.602 1 41.81 90 SER A C 1
ATOM 692 O O . SER A 1 90 ? -0.102 -74 -12.969 1 41.81 90 SER A O 1
ATOM 694 N N . MET A 1 91 ? -1.669 -74.562 -11.484 1 38 91 MET A N 1
ATOM 695 C CA . MET A 1 91 ? -1.34 -75.938 -11 1 38 91 MET A CA 1
ATOM 696 C C . MET A 1 91 ? -1.459 -76.938 -12.125 1 38 91 MET A C 1
ATOM 698 O O . MET A 1 91 ? -2.529 -77.062 -12.711 1 38 91 MET A O 1
ATOM 702 N N . GLY A 1 92 ? -0.557 -77 -13.055 1 32.69 92 GLY A N 1
ATOM 703 C CA . GLY A 1 92 ? -0.385 -78.062 -14.047 1 32.69 92 GLY A CA 1
ATOM 704 C C . GLY A 1 92 ? -0.578 -79.438 -13.484 1 32.69 92 GLY A C 1
ATOM 705 O O . GLY A 1 92 ? -0.233 -79.75 -12.328 1 32.69 92 GLY A O 1
ATOM 706 N N . GLU A 1 93 ? -1.497 -80.25 -14.148 1 31.06 93 GLU A N 1
ATOM 707 C CA . GLU A 1 93 ? -1.384 -81.75 -14.109 1 31.06 93 GLU A CA 1
ATOM 708 C C . GLU A 1 93 ? 0.017 -82.188 -14.5 1 31.06 93 GLU A C 1
ATOM 710 O O . GLU A 1 93 ? 0.656 -81.562 -15.359 1 31.06 93 GLU A O 1
ATOM 715 N N . MET B 1 1 ? 8.328 22.578 14.953 1 55.25 1 MET B N 1
ATOM 716 C CA . MET B 1 1 ? 7.699 21.281 15.227 1 55.25 1 MET B CA 1
ATOM 717 C C . MET B 1 1 ? 6.961 20.766 13.992 1 55.25 1 MET B C 1
ATOM 719 O O . MET B 1 1 ? 7.059 19.578 13.656 1 55.25 1 MET B O 1
ATOM 723 N N . VAL B 1 2 ? 6.238 21.688 13.258 1 59.44 2 VAL B N 1
ATOM 724 C CA . VAL B 1 2 ? 5.531 21.391 12.016 1 59.44 2 VAL B CA 1
ATOM 725 C C . VAL B 1 2 ? 6.531 20.984 10.938 1 59.44 2 VAL B C 1
ATOM 727 O O . VAL B 1 2 ? 6.285 20.031 10.188 1 59.44 2 VAL B O 1
ATOM 730 N N . GLY B 1 3 ? 7.723 21.531 11.031 1 67.19 3 GLY B N 1
ATOM 731 C CA . GLY B 1 3 ? 8.758 21.219 10.055 1 67.19 3 GLY B CA 1
ATOM 732 C C . GLY B 1 3 ? 9.25 19.797 10.125 1 67.19 3 GLY B C 1
ATOM 733 O O . GLY B 1 3 ? 9.398 19.125 9.094 1 67.19 3 GLY B O 1
ATOM 734 N N . ASN B 1 4 ? 9.281 19.219 11.352 1 77.75 4 ASN B N 1
ATOM 735 C CA . ASN B 1 4 ? 9.797 17.859 11.555 1 77.75 4 ASN B CA 1
ATOM 736 C C . ASN B 1 4 ? 8.812 16.812 11.062 1 77.75 4 ASN B C 1
ATOM 738 O O . ASN B 1 4 ? 9.211 15.836 10.422 1 77.75 4 ASN B O 1
ATOM 742 N N . ASN B 1 5 ? 7.504 17.156 11.117 1 82.75 5 ASN B N 1
ATOM 743 C CA . ASN B 1 5 ? 6.48 16.203 10.711 1 82.75 5 ASN B CA 1
ATOM 744 C C . ASN B 1 5 ? 6.32 16.172 9.195 1 82.75 5 ASN B C 1
ATOM 746 O O . ASN B 1 5 ? 5.996 15.133 8.617 1 82.75 5 ASN B O 1
ATOM 750 N N . THR B 1 6 ? 6.66 17.375 8.656 1 85.19 6 THR B N 1
ATOM 751 C CA . THR B 1 6 ? 6.617 17.438 7.199 1 85.19 6 THR B CA 1
ATOM 752 C C . THR B 1 6 ? 7.727 16.578 6.59 1 85.19 6 THR B C 1
ATOM 754 O O . THR B 1 6 ? 7.477 15.797 5.676 1 85.19 6 THR B O 1
ATOM 757 N N . GLU B 1 7 ? 8.867 16.672 7.148 1 89.94 7 GLU B N 1
ATOM 758 C CA . GLU B 1 7 ? 10.008 15.875 6.68 1 89.94 7 GLU B CA 1
ATOM 759 C C . GLU B 1 7 ? 9.789 14.391 6.93 1 89.94 7 GLU B C 1
ATOM 761 O O . GLU B 1 7 ? 10.102 13.555 6.078 1 89.94 7 GLU B O 1
ATOM 766 N N . ALA B 1 8 ? 9.266 14.117 8.039 1 92.5 8 ALA B N 1
ATOM 767 C CA . ALA B 1 8 ? 8.984 12.727 8.383 1 92.5 8 ALA B CA 1
ATOM 768 C C . ALA B 1 8 ? 7.922 12.133 7.465 1 92.5 8 ALA B C 1
ATOM 770 O O . ALA B 1 8 ? 8.008 10.969 7.078 1 92.5 8 ALA B O 1
ATOM 771 N N . GLY B 1 9 ? 6.934 12.938 7.184 1 93.56 9 GLY B N 1
ATOM 772 C CA . GLY B 1 9 ? 5.871 12.5 6.293 1 93.56 9 GLY B CA 1
ATOM 773 C C . GLY B 1 9 ? 6.359 12.148 4.902 1 93.56 9 GLY B C 1
ATOM 774 O O . GLY B 1 9 ? 6.012 11.102 4.359 1 93.56 9 GLY B O 1
ATOM 775 N N . MET B 1 10 ? 7.227 13.102 4.438 1 94 10 MET B N 1
ATOM 776 C CA . MET B 1 10 ? 7.742 12.859 3.094 1 94 10 MET B CA 1
ATOM 777 C C . MET B 1 10 ? 8.727 11.695 3.094 1 94 10 MET B C 1
ATOM 779 O O . MET B 1 10 ? 8.805 10.938 2.123 1 94 10 MET B O 1
ATOM 783 N N . ALA B 1 11 ? 9.477 11.555 4.133 1 95.62 11 ALA B N 1
ATOM 784 C CA . ALA B 1 11 ? 10.391 10.414 4.242 1 95.62 11 ALA B CA 1
ATOM 785 C C . ALA B 1 11 ? 9.617 9.094 4.234 1 95.62 11 ALA B C 1
ATOM 787 O O . ALA B 1 11 ? 10.031 8.133 3.58 1 95.62 11 ALA B O 1
ATOM 788 N N . LYS B 1 12 ? 8.57 9.078 4.973 1 96.38 12 LYS B N 1
ATOM 789 C CA . LYS B 1 12 ? 7.738 7.879 5.004 1 96.38 12 LYS B CA 1
ATOM 790 C C . LYS B 1 12 ? 7.125 7.594 3.637 1 96.38 12 LYS B C 1
ATOM 792 O O . LYS B 1 12 ? 7.008 6.438 3.23 1 96.38 12 LYS B O 1
ATOM 797 N N . PHE B 1 13 ? 6.809 8.633 2.971 1 96.88 13 PHE B N 1
ATOM 798 C CA . PHE B 1 13 ? 6.262 8.453 1.631 1 96.88 13 PHE B CA 1
ATOM 799 C C . PHE B 1 13 ? 7.312 7.863 0.695 1 96.88 13 PHE B C 1
ATOM 801 O O . PHE B 1 13 ? 7.004 7.008 -0.135 1 96.88 13 PHE B O 1
ATOM 808 N N . LEU B 1 14 ? 8.508 8.328 0.768 1 96.31 14 LEU B N 1
ATOM 809 C CA . LEU B 1 14 ? 9.57 7.777 -0.056 1 96.31 14 LEU B CA 1
ATOM 810 C C . LEU B 1 14 ? 9.781 6.297 0.245 1 96.31 14 LEU B C 1
ATOM 812 O O . LEU B 1 14 ? 10.07 5.508 -0.659 1 96.31 14 LEU B O 1
ATOM 816 N N . GLU B 1 15 ? 9.633 5.941 1.488 1 97.69 15 GLU B N 1
ATOM 817 C CA . GLU B 1 15 ? 9.68 4.531 1.86 1 97.69 15 GLU B CA 1
ATOM 818 C C . GLU B 1 15 ? 8.562 3.742 1.188 1 97.69 15 GLU B C 1
ATOM 820 O O . GLU B 1 15 ? 8.781 2.625 0.715 1 97.69 15 GLU B O 1
ATOM 825 N N . LEU B 1 16 ? 7.375 4.285 1.188 1 97.94 16 LEU B N 1
ATOM 826 C CA . LEU B 1 16 ? 6.227 3.662 0.539 1 97.94 16 LEU B CA 1
ATOM 827 C C . LEU B 1 16 ? 6.492 3.451 -0.948 1 97.94 16 LEU B C 1
ATOM 829 O O . LEU B 1 16 ? 6.191 2.387 -1.492 1 97.94 16 LEU B O 1
ATOM 833 N N . LYS B 1 17 ? 7.039 4.469 -1.541 1 97.25 17 LYS B N 1
ATOM 834 C CA . LYS B 1 17 ? 7.363 4.398 -2.963 1 97.25 17 LYS B CA 1
ATOM 835 C C . LYS B 1 17 ? 8.375 3.285 -3.24 1 97.25 17 LYS B C 1
ATOM 837 O O . LYS B 1 17 ? 8.219 2.523 -4.199 1 97.25 17 LYS B O 1
ATOM 842 N N . ALA B 1 18 ? 9.367 3.178 -2.418 1 97.44 18 ALA B N 1
ATOM 843 C CA . ALA B 1 18 ? 10.367 2.127 -2.58 1 97.44 18 ALA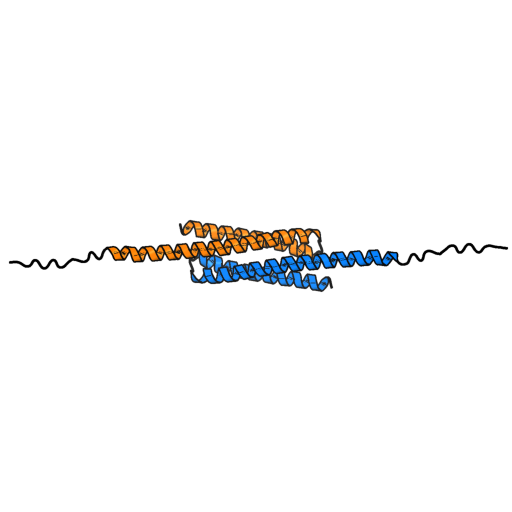 B CA 1
ATOM 844 C C . ALA B 1 18 ? 9.742 0.744 -2.436 1 97.44 18 ALA B C 1
ATOM 846 O O . ALA B 1 18 ? 10.055 -0.171 -3.201 1 97.44 18 ALA B O 1
ATOM 847 N N . ALA B 1 19 ? 8.93 0.619 -1.374 1 97.12 19 ALA B N 1
ATOM 848 C CA . ALA B 1 19 ? 8.242 -0.651 -1.161 1 97.12 19 ALA B CA 1
ATOM 849 C C . ALA B 1 19 ? 7.375 -1.018 -2.365 1 97.12 19 ALA B C 1
ATOM 851 O O . ALA B 1 19 ? 7.332 -2.18 -2.775 1 97.12 19 ALA B O 1
ATOM 852 N N . PHE B 1 20 ? 6.734 -0.036 -2.949 1 97.44 20 PHE B N 1
ATOM 853 C CA . PHE B 1 20 ? 5.902 -0.253 -4.125 1 97.44 20 PHE B CA 1
ATOM 854 C C . PHE B 1 20 ? 6.742 -0.744 -5.301 1 97.44 20 PHE B C 1
ATOM 856 O O . PHE B 1 20 ? 6.348 -1.675 -6.004 1 97.44 20 PHE B O 1
ATOM 863 N N . GLU B 1 21 ? 7.898 -0.153 -5.578 1 96.06 21 GLU B N 1
ATOM 864 C CA . GLU B 1 21 ? 8.789 -0.555 -6.66 1 96.06 21 GLU B CA 1
ATOM 865 C C . GLU B 1 21 ? 9.289 -1.983 -6.461 1 96.06 21 GLU B C 1
ATOM 867 O O . GLU B 1 21 ? 9.414 -2.744 -7.426 1 96.06 21 GLU B O 1
ATOM 872 N N . ASP B 1 22 ? 9.508 -2.336 -5.215 1 95.94 22 ASP B N 1
ATOM 873 C CA . ASP B 1 22 ? 9.922 -3.697 -4.891 1 95.94 22 ASP B CA 1
ATOM 874 C C . ASP B 1 22 ? 8.82 -4.703 -5.223 1 95.94 22 ASP B C 1
ATOM 876 O O . ASP B 1 22 ? 9.094 -5.785 -5.746 1 95.94 22 ASP B O 1
ATOM 880 N N . VAL B 1 23 ? 7.594 -4.348 -4.926 1 97 23 VAL B N 1
ATOM 881 C CA . VAL B 1 23 ? 6.441 -5.207 -5.184 1 97 23 VAL B CA 1
ATOM 882 C C . VAL B 1 23 ? 6.254 -5.379 -6.691 1 97 23 VAL B C 1
ATOM 884 O O . VAL B 1 23 ? 5.965 -6.48 -7.164 1 97 23 VAL B O 1
ATOM 887 N N . TYR B 1 24 ? 6.41 -4.324 -7.406 1 95.75 24 TYR B N 1
ATOM 888 C CA . TYR B 1 24 ? 6.246 -4.371 -8.859 1 95.75 24 TYR B CA 1
ATOM 889 C C . TYR B 1 24 ? 7.16 -5.418 -9.477 1 95.75 24 TYR B C 1
ATOM 891 O O . TYR B 1 24 ? 6.719 -6.246 -10.273 1 95.75 24 TYR B O 1
ATOM 899 N N . GLU B 1 25 ? 8.414 -5.434 -9.133 1 95.5 25 GLU B N 1
ATOM 900 C CA . GLU B 1 25 ? 9.406 -6.352 -9.688 1 95.5 25 GLU B CA 1
ATOM 901 C C . GLU B 1 25 ? 9.016 -7.805 -9.445 1 95.5 25 GLU B C 1
ATOM 903 O O . GLU B 1 25 ? 8.922 -8.594 -10.383 1 95.5 25 GLU B O 1
ATOM 908 N N . ASP B 1 26 ? 8.68 -8.164 -8.234 1 96.69 26 ASP B N 1
ATOM 909 C CA . ASP B 1 26 ? 8.414 -9.555 -7.875 1 96.69 26 ASP B CA 1
ATOM 910 C C . ASP B 1 26 ? 7.039 -10 -8.375 1 96.69 26 ASP B C 1
ATOM 912 O O . ASP B 1 26 ? 6.852 -11.156 -8.75 1 96.69 26 ASP B O 1
ATOM 916 N N . THR B 1 27 ? 6.102 -9.125 -8.398 1 95.94 27 THR B N 1
ATOM 917 C CA . THR B 1 27 ? 4.773 -9.445 -8.914 1 95.94 27 THR B CA 1
ATOM 918 C C . THR B 1 27 ? 4.828 -9.711 -10.414 1 95.94 27 THR B C 1
ATOM 920 O O . THR B 1 27 ? 4.199 -10.656 -10.906 1 95.94 27 THR B O 1
ATOM 923 N N . THR B 1 28 ? 5.605 -8.906 -11.086 1 94.62 28 THR B N 1
ATOM 924 C CA . THR B 1 28 ? 5.773 -9.125 -12.523 1 94.62 28 THR B CA 1
ATOM 925 C C . THR B 1 28 ? 6.473 -10.453 -12.789 1 94.62 28 THR B C 1
ATOM 927 O O . THR B 1 28 ? 6.059 -11.211 -13.672 1 94.62 28 THR B O 1
ATOM 930 N N . LYS B 1 29 ? 7.504 -10.773 -12.062 1 95.44 29 LYS B N 1
ATOM 931 C CA . LYS B 1 29 ? 8.211 -12.047 -12.211 1 95.44 29 LYS B CA 1
ATOM 932 C C . LYS B 1 29 ? 7.281 -13.227 -11.969 1 95.44 29 LYS B C 1
ATOM 934 O O . LYS B 1 29 ? 7.363 -14.242 -12.656 1 95.44 29 LYS B O 1
ATOM 939 N N . PHE B 1 30 ? 6.391 -13.062 -10.984 1 96.06 30 PHE B N 1
ATOM 940 C CA . PHE B 1 30 ? 5.484 -14.148 -10.641 1 96.06 30 PHE B CA 1
ATOM 941 C C . PHE B 1 30 ? 4.387 -14.297 -11.688 1 96.06 30 PHE B C 1
ATOM 943 O O . PHE B 1 30 ? 4.23 -15.359 -12.289 1 96.06 30 PHE B O 1
ATOM 950 N N . PHE B 1 31 ? 3.676 -13.266 -12.031 1 94 31 PHE B N 1
ATOM 951 C CA . PHE B 1 31 ? 2.471 -13.367 -12.844 1 94 31 PHE B CA 1
ATOM 952 C C . PHE B 1 31 ? 2.822 -13.422 -14.328 1 94 31 PHE B C 1
ATOM 954 O O . PHE B 1 31 ? 2.148 -14.094 -15.109 1 94 31 PHE B O 1
ATOM 961 N N . GLU B 1 32 ? 3.82 -12.734 -14.688 1 90.88 32 GLU B N 1
ATOM 962 C CA . GLU B 1 32 ? 4.133 -12.672 -16.109 1 90.88 32 GLU B CA 1
ATOM 963 C C . GLU B 1 32 ? 5.164 -13.727 -16.5 1 90.88 32 GLU B C 1
ATOM 965 O O . GLU B 1 32 ? 5.109 -14.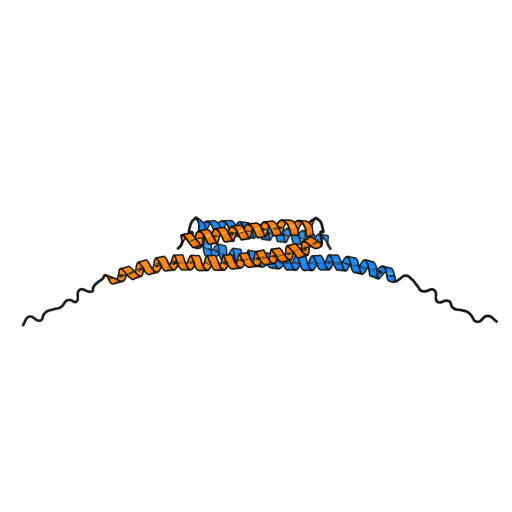289 -17.594 1 90.88 32 GLU B O 1
ATOM 970 N N . LYS B 1 33 ? 6.078 -14.07 -15.672 1 91 33 LYS B N 1
ATOM 971 C CA . LYS B 1 33 ? 7.18 -14.961 -16.047 1 91 33 LYS B CA 1
ATOM 972 C C . LYS B 1 33 ? 7.027 -16.328 -15.391 1 91 33 LYS B C 1
ATOM 974 O O . LYS B 1 33 ? 7.801 -17.25 -15.672 1 91 33 LYS B O 1
ATOM 979 N N . GLY B 1 34 ? 6.211 -16.453 -14.422 1 89.56 34 GLY B N 1
ATOM 980 C CA . GLY B 1 34 ? 5.914 -17.734 -13.789 1 89.56 34 GLY B CA 1
ATOM 981 C C . GLY B 1 34 ? 6.973 -18.156 -12.797 1 89.56 34 GLY B C 1
ATOM 982 O O . GLY B 1 34 ? 7.176 -19.359 -12.578 1 89.56 34 GLY B O 1
ATOM 983 N N . ASN B 1 35 ? 7.695 -17.188 -12.227 1 91.56 35 ASN B N 1
ATOM 984 C CA . ASN B 1 35 ? 8.711 -17.469 -11.219 1 91.56 35 ASN B CA 1
ATOM 985 C C . ASN B 1 35 ? 8.086 -17.75 -9.852 1 91.56 35 ASN B C 1
ATOM 987 O O . ASN B 1 35 ? 7.676 -16.812 -9.156 1 91.56 35 ASN B O 1
ATOM 991 N N . LYS B 1 36 ? 8.062 -18.969 -9.438 1 91.69 36 LYS B N 1
ATOM 992 C CA . LYS B 1 36 ? 7.402 -19.391 -8.203 1 91.69 36 LYS B CA 1
ATOM 993 C C . LYS B 1 36 ? 8.086 -18.781 -6.984 1 91.69 36 LYS B C 1
ATOM 995 O O . LYS B 1 36 ? 7.422 -18.438 -6.004 1 91.69 36 LYS B O 1
ATOM 1000 N N . ALA B 1 37 ? 9.391 -18.578 -7.031 1 93.94 37 ALA B N 1
ATOM 1001 C CA . ALA B 1 37 ? 10.141 -18.016 -5.914 1 93.94 37 ALA B CA 1
ATOM 1002 C C . ALA B 1 37 ? 9.766 -16.547 -5.688 1 93.94 37 ALA B C 1
ATOM 1004 O O . ALA B 1 37 ? 9.828 -16.062 -4.5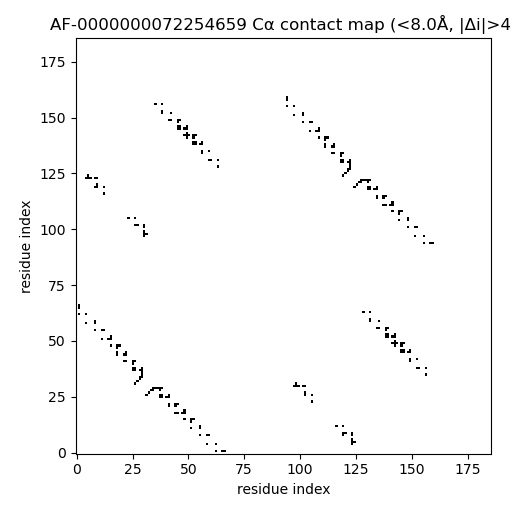62 1 93.94 37 ALA B O 1
ATOM 1005 N N . ALA B 1 38 ? 9.422 -15.914 -6.703 1 96.12 38 ALA B N 1
ATOM 1006 C CA . ALA B 1 38 ? 9.039 -14.508 -6.625 1 96.12 38 ALA B CA 1
ATOM 1007 C C . ALA B 1 38 ? 7.75 -14.328 -5.832 1 96.12 38 ALA B C 1
ATOM 1009 O O . ALA B 1 38 ? 7.516 -13.266 -5.25 1 96.12 38 ALA B O 1
ATOM 1010 N N . ALA B 1 39 ? 6.875 -15.336 -5.734 1 96.31 39 ALA B N 1
ATOM 1011 C CA . ALA B 1 39 ? 5.605 -15.258 -5.016 1 96.31 39 ALA B CA 1
ATOM 1012 C C . ALA B 1 39 ? 5.832 -14.992 -3.531 1 96.31 39 ALA B C 1
ATOM 1014 O O . ALA B 1 39 ? 5.199 -14.102 -2.949 1 96.31 39 ALA B O 1
ATOM 1015 N N . VAL B 1 40 ? 6.809 -15.68 -2.992 1 96.94 40 VAL B N 1
ATOM 1016 C CA . VAL B 1 40 ? 7.082 -15.562 -1.564 1 96.94 40 VAL B CA 1
ATOM 1017 C C . VAL B 1 40 ? 7.688 -14.188 -1.27 1 96.94 40 VAL B C 1
ATOM 1019 O O . VAL B 1 40 ? 7.324 -13.539 -0.286 1 96.94 40 VAL B O 1
ATOM 1022 N N . ARG B 1 41 ? 8.469 -13.781 -2.088 1 98.06 41 ARG B N 1
ATOM 1023 C CA . ARG B 1 41 ? 9.078 -12.469 -1.93 1 98.06 41 ARG B CA 1
ATOM 1024 C C . ARG B 1 41 ? 8.039 -11.359 -2.09 1 98.06 41 ARG B C 1
ATOM 1026 O O . ARG B 1 41 ? 8.039 -10.391 -1.333 1 98.06 41 ARG B O 1
ATOM 1033 N N . ALA B 1 42 ? 7.188 -11.539 -3.08 1 97.69 42 ALA B N 1
ATOM 1034 C CA . ALA B 1 42 ? 6.141 -10.547 -3.322 1 97.69 42 ALA B CA 1
ATOM 1035 C C . ALA B 1 42 ? 5.223 -10.414 -2.113 1 97.69 42 ALA B C 1
ATOM 1037 O O . ALA B 1 42 ? 4.859 -9.305 -1.719 1 97.69 42 ALA B O 1
ATOM 1038 N N . ARG B 1 43 ? 4.836 -11.516 -1.491 1 98.38 43 ARG B N 1
ATOM 1039 C CA . ARG B 1 43 ? 3.941 -11.477 -0.338 1 98.38 43 ARG B CA 1
ATOM 1040 C C . ARG B 1 43 ? 4.59 -10.75 0.835 1 98.38 43 ARG B C 1
ATOM 1042 O O . ARG B 1 43 ? 3.936 -9.977 1.53 1 98.38 43 ARG B O 1
ATOM 1049 N N . LYS B 1 44 ? 5.879 -11.07 1.017 1 98.31 44 LYS B N 1
ATOM 1050 C CA . LYS B 1 44 ? 6.609 -10.398 2.084 1 98.31 44 LYS B CA 1
ATOM 1051 C C . LYS B 1 44 ? 6.652 -8.891 1.851 1 98.31 44 LYS B C 1
ATOM 1053 O O . LYS B 1 44 ? 6.43 -8.109 2.775 1 98.31 44 LYS B O 1
ATOM 1058 N N . LYS B 1 45 ? 6.879 -8.484 0.708 1 98.06 45 LYS B N 1
ATOM 1059 C CA . LYS B 1 45 ? 6.996 -7.07 0.366 1 98.06 45 LYS B CA 1
ATOM 1060 C C . LYS B 1 45 ? 5.633 -6.383 0.412 1 98.06 45 LYS B C 1
ATOM 1062 O O . LYS B 1 45 ? 5.535 -5.215 0.794 1 98.06 45 LYS B O 1
ATOM 1067 N N . LEU B 1 46 ? 4.625 -7.121 0.043 1 98.25 46 LEU B N 1
ATOM 1068 C CA . LEU B 1 46 ? 3.268 -6.598 0.136 1 98.25 46 LEU B CA 1
ATOM 1069 C C . LEU B 1 46 ? 2.889 -6.32 1.587 1 98.25 46 LEU B C 1
ATOM 1071 O O . LEU B 1 46 ? 2.232 -5.316 1.882 1 98.25 46 LEU B O 1
ATOM 1075 N N . LEU B 1 47 ? 3.303 -7.184 2.461 1 98.06 47 LEU B N 1
ATOM 1076 C CA . LEU B 1 47 ? 3.066 -6.973 3.885 1 98.06 47 LEU B CA 1
ATOM 1077 C C . LEU B 1 47 ? 3.764 -5.707 4.371 1 98.06 47 LEU B C 1
ATOM 1079 O O . LEU B 1 47 ? 3.172 -4.91 5.105 1 98.06 47 LEU B O 1
ATOM 1083 N N . ARG B 1 48 ? 4.969 -5.551 3.922 1 98.06 48 ARG B N 1
ATOM 1084 C CA . ARG B 1 48 ? 5.707 -4.344 4.277 1 98.06 48 ARG B CA 1
ATOM 1085 C C . ARG B 1 48 ? 5 -3.096 3.754 1 98.06 48 ARG B C 1
ATOM 1087 O O . ARG B 1 48 ? 4.914 -2.086 4.453 1 98.06 48 ARG B O 1
ATOM 1094 N N . LEU B 1 49 ? 4.559 -3.162 2.543 1 98.31 49 LEU B N 1
ATOM 1095 C CA . LEU B 1 49 ? 3.822 -2.057 1.944 1 98.31 49 LEU B CA 1
ATOM 1096 C C . LEU B 1 49 ? 2.596 -1.706 2.779 1 98.31 49 LEU B C 1
ATOM 1098 O O . LEU B 1 49 ? 2.326 -0.529 3.033 1 98.31 49 LEU B O 1
ATOM 1102 N N . ARG B 1 50 ? 1.893 -2.709 3.25 1 98.06 50 ARG B N 1
ATOM 1103 C CA . ARG B 1 50 ? 0.715 -2.529 4.094 1 98.06 50 ARG B CA 1
ATOM 1104 C C . ARG B 1 50 ? 1.078 -1.83 5.398 1 98.06 50 ARG B C 1
ATOM 1106 O O . ARG B 1 50 ? 0.363 -0.931 5.848 1 98.06 50 ARG B O 1
ATOM 1113 N N . GLU B 1 51 ? 2.15 -2.236 5.996 1 98.06 51 GLU B N 1
ATOM 1114 C CA . GLU B 1 51 ? 2.594 -1.675 7.27 1 98.06 51 GLU B CA 1
ATOM 1115 C C . GLU B 1 51 ? 2.986 -0.207 7.117 1 98.06 51 GLU B C 1
ATOM 1117 O O . GLU B 1 51 ? 2.658 0.619 7.973 1 98.06 51 GLU B O 1
ATOM 1122 N N . ILE B 1 52 ? 3.674 0.105 6.078 1 98.06 52 ILE B N 1
ATOM 1123 C CA . ILE B 1 52 ? 4.098 1.48 5.836 1 98.06 52 ILE B CA 1
ATOM 1124 C C . ILE B 1 52 ? 2.875 2.369 5.633 1 98.06 52 ILE B C 1
ATOM 1126 O O . ILE B 1 52 ? 2.814 3.486 6.152 1 98.06 52 ILE B O 1
ATOM 1130 N N . ALA B 1 53 ? 1.875 1.852 4.84 1 97.94 53 ALA B N 1
ATOM 1131 C CA . ALA B 1 53 ? 0.647 2.609 4.613 1 97.94 53 ALA B CA 1
ATOM 1132 C C . ALA B 1 53 ? -0.048 2.934 5.934 1 97.94 53 ALA B C 1
ATOM 1134 O O . ALA B 1 53 ? -0.533 4.051 6.129 1 97.94 53 ALA B O 1
ATOM 1135 N N . GLN B 1 54 ? -0.054 2.025 6.824 1 97.75 54 GLN B N 1
ATOM 1136 C CA . GLN B 1 54 ? -0.654 2.238 8.141 1 97.75 54 GLN B CA 1
ATOM 1137 C C . GLN B 1 54 ? 0.13 3.271 8.938 1 97.75 54 GLN B C 1
ATOM 1139 O O . GLN B 1 54 ? -0.459 4.129 9.602 1 97.75 54 GLN B O 1
ATOM 1144 N N . GLU B 1 55 ? 1.38 3.176 8.93 1 97.5 55 GLU B N 1
ATOM 1145 C CA . GLU B 1 55 ? 2.225 4.133 9.641 1 97.5 55 GLU B CA 1
ATOM 1146 C C . GLU B 1 55 ? 2.018 5.551 9.102 1 97.5 55 GLU B C 1
ATOM 1148 O O . GLU B 1 55 ? 2.008 6.512 9.875 1 97.5 55 GLU B O 1
ATOM 1153 N N . MET B 1 56 ? 1.878 5.637 7.793 1 97.44 56 MET B N 1
ATOM 1154 C CA . MET B 1 56 ? 1.638 6.938 7.18 1 97.44 56 MET B CA 1
ATOM 1155 C C . MET B 1 56 ? 0.289 7.504 7.617 1 97.44 56 MET B C 1
ATOM 1157 O O . MET B 1 56 ? 0.162 8.703 7.852 1 97.44 56 MET B O 1
ATOM 1161 N N . ARG B 1 57 ? -0.696 6.648 7.676 1 97.31 57 ARG B N 1
ATOM 1162 C CA . ARG B 1 57 ? -2.016 7.074 8.133 1 97.31 57 ARG B CA 1
ATOM 1163 C C . ARG B 1 57 ? -1.942 7.688 9.523 1 97.31 57 ARG B C 1
ATOM 1165 O O . ARG B 1 57 ? -2.523 8.742 9.773 1 97.31 57 ARG B O 1
ATOM 1172 N N . VAL B 1 58 ? -1.202 7.035 10.461 1 96.5 58 VAL B N 1
ATOM 1173 C CA . VAL B 1 58 ? -1.057 7.508 11.836 1 96.5 58 VAL B CA 1
ATOM 1174 C C . VAL B 1 58 ? -0.29 8.828 11.852 1 96.5 58 VAL B C 1
ATOM 1176 O O . VAL B 1 58 ? -0.666 9.766 12.562 1 96.5 58 VAL B O 1
ATOM 1179 N N . LEU B 1 59 ? 0.744 8.898 11.086 1 96.25 59 LEU B N 1
ATOM 1180 C CA . LEU B 1 59 ? 1.561 10.102 11.016 1 96.25 59 LEU B CA 1
ATOM 1181 C C . LEU B 1 59 ? 0.734 11.289 10.531 1 96.25 59 LEU B C 1
ATOM 1183 O O . LEU B 1 59 ? 0.852 12.398 11.062 1 96.25 59 LEU B O 1
ATOM 1187 N N . ILE B 1 60 ? -0.093 11.102 9.562 1 96.75 60 ILE B N 1
ATOM 1188 C CA . ILE B 1 60 ? -0.959 12.156 9.039 1 96.75 60 ILE B CA 1
ATOM 1189 C C . ILE B 1 60 ? -1.925 12.617 10.133 1 96.75 60 ILE B C 1
ATOM 1191 O O . ILE B 1 60 ? -2.146 13.812 10.305 1 96.75 60 ILE B O 1
ATOM 1195 N N . GLN B 1 61 ? -2.4 11.672 10.789 1 94.88 61 GLN B N 1
ATOM 1196 C CA . GLN B 1 61 ? -3.334 11.984 11.867 1 94.88 61 GLN B CA 1
ATOM 1197 C C . GLN B 1 61 ? -2.656 12.805 12.961 1 94.88 61 GLN B C 1
ATOM 1199 O O . GLN B 1 61 ? -3.215 13.797 13.438 1 94.88 61 GLN B O 1
ATOM 1204 N N . GLN B 1 62 ? -1.483 12.445 13.367 1 93.62 62 GLN B N 1
ATOM 1205 C CA . GLN B 1 62 ? -0.737 13.141 14.406 1 93.62 62 GLN B CA 1
ATOM 1206 C C . GLN B 1 62 ? -0.335 14.539 13.953 1 93.62 62 GLN B C 1
ATOM 1208 O O . GLN B 1 62 ? -0.419 15.5 14.719 1 93.62 62 GLN B O 1
ATOM 1213 N N . THR B 1 63 ? 0.096 14.617 12.742 1 93.38 63 THR B N 1
ATOM 1214 C CA . THR B 1 63 ? 0.509 15.906 12.203 1 93.38 63 THR B CA 1
ATOM 1215 C C . THR B 1 63 ? -0.675 16.875 12.125 1 93.38 63 THR B C 1
ATOM 1217 O O . THR B 1 63 ? -0.553 18.047 12.484 1 93.38 63 THR B O 1
ATOM 1220 N N . LYS B 1 64 ? -1.795 16.391 11.664 1 92.44 64 LYS B N 1
ATOM 1221 C CA . LYS B 1 64 ? -3.01 17.203 11.602 1 92.44 64 LYS B CA 1
ATOM 1222 C C . LYS B 1 64 ? -3.412 17.703 12.984 1 92.44 64 LYS B C 1
ATOM 1224 O O . LYS B 1 64 ? -3.762 18.875 13.156 1 92.44 64 LYS B O 1
ATOM 1229 N N . ALA B 1 65 ? -3.35 16.875 13.914 1 92.12 65 ALA B N 1
ATOM 1230 C CA . ALA B 1 65 ? -3.713 17.234 15.281 1 92.12 65 ALA B CA 1
ATOM 1231 C C . ALA B 1 65 ? -2.783 18.297 15.836 1 92.12 65 ALA B C 1
ATOM 1233 O O . ALA B 1 65 ? -3.221 19.188 16.578 1 92.12 65 ALA B O 1
ATOM 1234 N N . GLN B 1 66 ? -1.562 18.172 15.5 1 88.62 66 GLN B N 1
ATOM 1235 C CA . GLN B 1 66 ? -0.581 19.156 15.945 1 88.62 66 GLN B CA 1
ATOM 1236 C C . GLN B 1 66 ? -0.841 20.531 15.305 1 88.62 66 GLN B C 1
ATOM 1238 O O . GLN B 1 66 ? -0.717 21.562 15.969 1 88.62 66 GLN B O 1
ATOM 1243 N N . LEU B 1 67 ? -1.191 20.547 14.055 1 85.69 67 LEU B N 1
ATOM 1244 C CA . LEU B 1 67 ? -1.479 21.781 13.328 1 85.69 67 LEU B CA 1
ATOM 1245 C C . LEU B 1 67 ? -2.73 22.453 13.883 1 85.69 67 LEU B C 1
ATOM 1247 O O . LEU B 1 67 ? -2.812 23.688 13.914 1 85.69 67 LEU B O 1
ATOM 1251 N N . GLU B 1 68 ? -3.656 21.656 14.422 1 85.5 68 GLU B N 1
ATOM 1252 C CA . GLU B 1 68 ? -4.895 22.203 14.969 1 85.5 68 GLU B CA 1
ATOM 1253 C C . GLU B 1 68 ? -4.695 22.688 16.406 1 85.5 68 GLU B C 1
ATOM 1255 O O . GLU B 1 68 ? -5.371 23.609 16.859 1 85.5 68 GLU B O 1
ATOM 1260 N N . GLN B 1 69 ? -3.92 22.078 17.125 1 82.44 69 GLN B N 1
ATOM 1261 C CA . GLN B 1 69 ? -3.648 22.516 18.5 1 82.44 69 GLN B CA 1
ATOM 1262 C C . GLN B 1 69 ? -2.834 23.797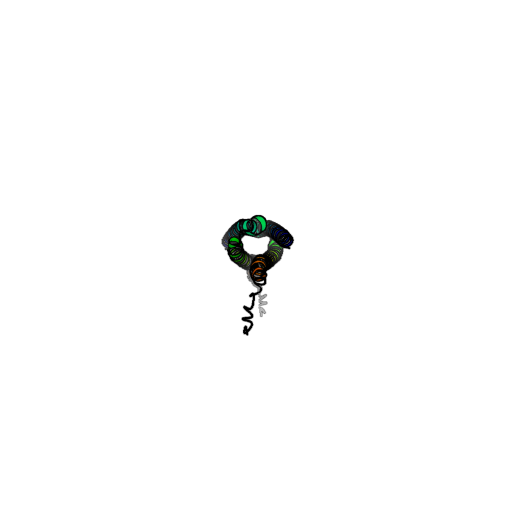 18.516 1 82.44 69 GLN B C 1
ATOM 1264 O O . GLN B 1 69 ? -3.059 24.656 19.375 1 82.44 69 GLN B O 1
ATOM 1269 N N . GLU B 1 70 ? -1.93 23.938 17.688 1 71.56 70 GLU B N 1
ATOM 1270 C CA . GLU B 1 70 ? -1.133 25.156 17.656 1 71.56 70 GLU B CA 1
ATOM 1271 C C . GLU B 1 70 ? -1.995 26.375 17.297 1 71.56 70 GLU B C 1
ATOM 1273 O O . GLU B 1 70 ? -1.735 27.484 17.766 1 71.56 70 GLU B O 1
ATOM 1278 N N . HIS B 1 71 ? -3.072 26.156 16.609 1 64.38 71 HIS B N 1
ATOM 1279 C CA . HIS B 1 71 ? -3.975 27.266 16.312 1 64.38 71 HIS B CA 1
ATOM 1280 C C . HIS B 1 71 ? -4.91 27.531 17.484 1 64.38 71 HIS B C 1
ATOM 1282 O O . HIS B 1 71 ? -5.273 28.688 17.75 1 64.38 71 HIS B O 1
ATOM 1288 N N . LYS B 1 72 ? -5.359 26.578 18.266 1 63.75 72 LYS B N 1
ATOM 1289 C CA . LYS B 1 72 ? -6.242 26.797 19.406 1 63.75 72 LYS B CA 1
ATOM 1290 C C . LYS B 1 72 ? -5.508 27.484 20.547 1 63.75 72 LYS B C 1
ATOM 1292 O O . LYS B 1 72 ? -6.094 28.312 21.266 1 63.75 72 LYS B O 1
ATOM 1297 N N . THR B 1 73 ? -4.332 27.156 20.859 1 62.12 73 THR B N 1
ATOM 1298 C CA . THR B 1 73 ? -3.621 27.812 21.953 1 62.12 73 THR B CA 1
ATOM 1299 C C . THR B 1 73 ? -3.396 29.281 21.641 1 62.12 73 THR B C 1
ATOM 1301 O O . THR B 1 73 ? -3.33 30.109 22.562 1 62.12 73 THR B O 1
ATOM 1304 N N . ALA B 1 74 ? -3.301 29.641 20.438 1 60.97 74 ALA B N 1
ATOM 1305 C CA . ALA B 1 74 ? -3.125 31.062 20.141 1 60.97 74 ALA B CA 1
ATOM 1306 C C . ALA B 1 74 ? -4.402 31.844 20.438 1 60.97 74 ALA B C 1
ATOM 1308 O O . ALA B 1 74 ? -4.348 33.031 20.812 1 60.97 74 ALA B O 1
ATOM 1309 N N . ARG B 1 75 ? -5.516 31.297 20.312 1 59.22 75 ARG B N 1
ATOM 1310 C CA . ARG B 1 75 ? -6.75 32.062 20.562 1 59.22 75 ARG B CA 1
ATOM 1311 C C . ARG B 1 75 ? -7.031 32.188 22.047 1 59.22 75 ARG B C 1
ATOM 1313 O O . ARG B 1 75 ? -7.586 33.188 22.5 1 59.22 75 ARG B O 1
ATOM 1320 N N . THR B 1 76 ? -6.75 31.156 22.781 1 60.31 76 THR B N 1
ATOM 1321 C CA . THR B 1 76 ? -7.09 31.203 24.203 1 60.31 76 THR B CA 1
ATOM 1322 C C . THR B 1 76 ? -6.152 32.125 24.953 1 60.31 76 THR B C 1
ATOM 1324 O O . THR B 1 76 ? -6.488 32.625 26.031 1 60.31 76 THR B O 1
ATOM 1327 N N . SER B 1 77 ? -4.984 32.281 24.453 1 55.44 77 SER B N 1
ATOM 1328 C CA . SER B 1 77 ? -4.098 33.125 25.234 1 55.44 77 SER B CA 1
ATOM 1329 C C . SER B 1 77 ? -4.523 34.594 25.156 1 55.44 77 SER B C 1
ATOM 1331 O O . SER B 1 77 ? -4.02 35.438 25.906 1 55.44 77 SER B O 1
ATOM 1333 N N . GLY B 1 78 ? -5.277 34.781 24.125 1 49.31 78 GLY B N 1
ATOM 1334 C CA . GLY B 1 78 ? -5.625 36.188 24.016 1 49.31 78 GLY B CA 1
ATOM 1335 C C . G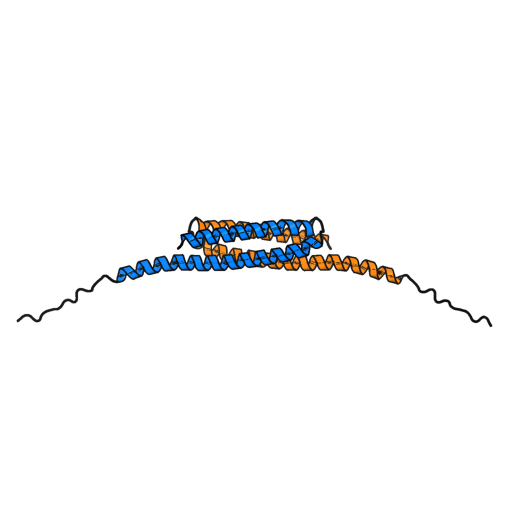LY B 1 78 ? -6.664 36.625 25.031 1 49.31 78 GLY B C 1
ATOM 1336 O O . GLY B 1 78 ? -7.055 37.812 25.047 1 49.31 78 GLY B O 1
ATOM 1337 N N . GLY B 1 79 ? -7.297 35.531 25.516 1 47.56 79 GLY B N 1
ATOM 1338 C CA . GLY B 1 79 ? -8.398 35.969 26.359 1 47.56 79 GLY B CA 1
ATOM 1339 C C . GLY B 1 79 ? -7.945 36.594 27.656 1 47.56 79 GLY B C 1
ATOM 1340 O O . GLY B 1 79 ? -8.766 36.906 28.531 1 47.56 79 GLY B O 1
ATOM 1341 N N . GLY B 1 80 ? -6.684 36.25 27.984 1 44.94 80 GLY B N 1
ATOM 1342 C CA . GLY B 1 80 ? -6.449 36.594 29.391 1 44.94 80 GLY B CA 1
ATOM 1343 C C . GLY B 1 80 ? -6.473 38.094 29.656 1 44.94 80 GLY B C 1
ATOM 1344 O O . GLY B 1 80 ? -6.352 38.5 30.797 1 44.94 80 GLY B O 1
ATOM 1345 N N . GLY B 1 81 ? -6.105 38.812 28.547 1 43.22 81 GLY B N 1
ATOM 1346 C CA . GLY B 1 81 ? -5.742 40.125 29.062 1 43.22 81 GLY B CA 1
ATOM 1347 C C . GLY B 1 81 ? -6.934 40.938 29.562 1 43.22 81 GLY B C 1
ATOM 1348 O O . GLY B 1 81 ? -6.816 42.125 29.812 1 43.22 81 GLY B O 1
ATOM 1349 N N . GLY B 1 82 ? -8.117 40.469 29.109 1 40.88 82 GLY B N 1
ATOM 1350 C CA . GLY B 1 82 ? -9.094 41.5 29.422 1 40.88 82 GLY B CA 1
ATOM 1351 C C . GLY B 1 82 ? -9.297 41.688 30.906 1 40.88 82 GLY B C 1
ATOM 1352 O O . GLY B 1 82 ? -9.812 40.812 31.594 1 40.88 82 GLY B O 1
ATOM 1353 N N . LEU B 1 83 ? -8.203 42.031 31.641 1 43.09 83 LEU B N 1
ATOM 1354 C CA . LEU B 1 83 ? -8.266 42.5 33.031 1 43.09 83 LEU B CA 1
ATOM 1355 C C . LEU B 1 83 ? -9.516 43.344 33.25 1 43.09 83 LEU B C 1
ATOM 1357 O O . LEU B 1 83 ? -9.859 44.188 32.438 1 43.09 83 LEU B O 1
ATOM 1361 N N . GLY B 1 84 ? -10.609 42.719 33.625 1 41.25 84 GLY B N 1
ATOM 1362 C CA . GLY B 1 84 ? -11.859 43.219 34.156 1 41.25 84 GLY B CA 1
ATOM 1363 C C . GLY B 1 84 ? -11.664 44.344 35.156 1 41.25 84 GLY B C 1
ATOM 1364 O O . GLY B 1 84 ? -10.961 44.188 36.156 1 41.25 84 GLY B O 1
ATOM 1365 N N . ALA B 1 85 ? -11.398 45.562 34.656 1 44.56 85 ALA B N 1
ATOM 1366 C CA . ALA B 1 85 ? -11.484 46.812 35.438 1 44.56 85 ALA B CA 1
ATOM 1367 C C . ALA B 1 85 ? -12.648 46.75 36.406 1 44.56 85 ALA B C 1
ATOM 1369 O O . ALA B 1 85 ? -13.805 46.656 36 1 44.56 85 ALA B O 1
ATOM 1370 N N . ASP B 1 86 ? -12.555 46 37.594 1 39.31 86 ASP B N 1
ATOM 1371 C CA . ASP B 1 86 ? -13.445 46.094 38.75 1 39.31 86 ASP B CA 1
ATOM 1372 C C . ASP B 1 86 ? -13.734 47.531 39.094 1 39.31 86 ASP B C 1
ATOM 1374 O O . ASP B 1 86 ? -12.82 48.375 39.156 1 39.31 86 ASP B O 1
ATOM 1378 N N . ASN B 1 87 ? -14.883 48.125 38.625 1 42.28 87 ASN B N 1
ATOM 1379 C CA . ASN B 1 87 ? -15.57 49.375 38.969 1 42.28 87 ASN B CA 1
ATOM 1380 C C . ASN B 1 87 ? -15.633 49.594 40.469 1 42.28 87 ASN B C 1
ATOM 1382 O O . ASN B 1 87 ? -16.297 48.844 41.188 1 42.28 87 ASN B O 1
ATOM 1386 N N . GLN B 1 88 ? -14.57 49.656 41.188 1 36.91 88 GLN B N 1
ATOM 1387 C CA . GLN B 1 88 ? -14.539 50 42.594 1 36.91 88 GLN B CA 1
ATOM 1388 C C . GLN B 1 88 ? -15.273 51.312 42.875 1 36.91 88 GLN B C 1
ATOM 1390 O O . GLN B 1 88 ? -14.875 52.344 42.375 1 36.91 88 GLN B O 1
ATOM 1395 N N . VAL B 1 89 ? -16.625 51.344 42.844 1 43.41 89 VAL B N 1
ATOM 1396 C CA . VAL B 1 89 ? -17.516 52.375 43.312 1 43.41 89 VAL B CA 1
ATOM 1397 C C . VAL B 1 89 ? -17.219 52.719 44.75 1 43.41 89 VAL B C 1
ATOM 1399 O O . VAL B 1 89 ? -17.391 51.844 45.625 1 43.41 89 VAL B O 1
ATOM 1402 N N . SER B 1 90 ? -16.141 53.312 45.062 1 41.25 90 SER B N 1
ATOM 1403 C CA . SER B 1 90 ? -15.859 53.906 46.375 1 41.25 90 SER B CA 1
ATOM 1404 C C . SER B 1 90 ? -17.031 54.75 46.844 1 41.25 90 SER B C 1
ATOM 1406 O O . SER B 1 90 ? -17.516 55.625 46.125 1 41.25 90 SER B O 1
ATOM 1408 N N . MET B 1 91 ? -17.938 54.156 47.75 1 35.41 91 MET B N 1
ATOM 1409 C CA . MET B 1 91 ? -18.906 54.812 48.625 1 35.41 91 MET B CA 1
ATOM 1410 C C . MET B 1 91 ? -18.266 55.969 49.375 1 35.41 91 MET B C 1
ATOM 1412 O O . MET B 1 91 ? -17.328 55.75 50.156 1 35.41 91 MET B O 1
ATOM 1416 N N . GLY B 1 92 ? -17.844 57 48.812 1 30.92 92 GLY B N 1
ATOM 1417 C CA . GLY B 1 92 ? -17.438 58.25 49.438 1 30.92 92 GLY B CA 1
ATOM 1418 C C . GLY B 1 92 ? -18.469 58.781 50.406 1 30.92 92 GLY B C 1
ATOM 1419 O O . GLY B 1 92 ? -19.594 59.094 50.031 1 30.92 92 GLY B O 1
ATOM 1420 N N . GLU B 1 93 ? -18.641 58.062 51.562 1 28.81 93 GLU B N 1
ATOM 1421 C CA . GLU B 1 93 ? -18.906 58.875 52.719 1 28.81 93 GLU B CA 1
ATOM 1422 C C . GLU B 1 93 ? -17.719 59.812 53 1 28.81 93 GLU B C 1
ATOM 1424 O O . GLU B 1 93 ? -16.562 59.438 52.781 1 28.81 93 GLU B O 1
#

Secondary structure (DSSP, 8-state):
-HHHHHHHHHHHHHHHHHHHHHHHHHHHHHHTT--HHHHHHHHHHHHHHHHHHHHHHHHHHHHHHHHHHHHHHHHHGGGTT------------/-HHHHHHHHHHHHHHHHHHHHHHHHHHHHHHTT--HHHHHHHHHHHHHHHHHHHHHHHHHHHHHHHHHHHHHHHHHGGGGG------------

pLDDT: mean 81.5, std 21.59, range [28.81, 98.38]

Radius of gyration: 31.52 Å; Cα contacts (8 Å, |Δi|>4): 144; chains: 2; bounding box: 29×141×70 Å

Sequence (186 aa):
MVGNNTEAGMAKFLELKAAFEDVYEDTTKFFEKGNKAAAVRARKKLLRLREIAQEMRVLIQQTKAQLEQEHKTARTSGGGGGLGADNQVSMGEMVGNNTEAGMAKFLELKAAFEDVYEDTTKFFEKGNKAAAVRARKKLLRLREIAQEMRVLIQQTKAQLEQEHKTARTSGGGGGLGADNQVSMGE

Nearest PDB structures (foldseek):
  5j0h-assembly2_B  TM=9.141E-01  e=2.801E-01  synthetic construct
  6msr-assembly1_C  TM=9.045E-01  e=3.181E-01  synthetic construct
  4fi5-assembly1_A  TM=9.000E-01  e=4.961E-01  Hantaan virus 76-118
  2ic6-assembly1_A  TM=9.202E-01  e=9.975E-01  Orthohantavirus sinnombreense
  6zw4-assembly1_E  TM=5.325E-01  e=5.539E+00  Nostoc punctiforme